Protein 9L6Z (pdb70)

Sequence (238 aa):
SYVRFEVPEDMQNEALSLLEKVRRESGKVKKGTNSTTLAVSRGLAKLVYIAEDVDPPEIIVAHLPLLLCEEKNVPYIYVKSKNDLGRAVGRRVYPGASAAIINEGEELRKELGSSLVEKIKKGLQKSYVRFEVPEDMQNEALSSLLEEKVRESGKVKKGTNSSTTLAVSRGLAKLVYIAEDVDPPEIVAHLPLLCEEKNVPYIYVKSKNDLGRAVGRVYPGASAAIINEGELRRKKELGSLVEEKIKGLQK

Organism: Archaeoglobus fulgidus (strain ATCC 49558 / DSM 4304 / JCM 9628 / NBRC 100126 / VC-16) (NCBI:txid224325)

Solvent-accessible surface area: 11965 Å² total; per-residue (Å²): 111,17,87,86,123,133,5,61,115,119,20,11,81,64,0,20,50,4,0,74,106,0,82,140,54,26,105,16,62,94,22,20,94,38,0,7,51,4,0,14,126,50,99,8,83,0,0,0,0,2,51,62,16,122,30,83,52,46,6,48,7,0,9,42,1,0,100,58,72,138,11,17,4,0,20,0,139,26,52,93,70,0,1,185,3,4,43,100,129,159,60,2,20,2,0,0,0,25,70,17,17,142,24,161,164,68,10,40,47,0,24,118,103,0,83,61,56,52,188,155,12,66,130,15,131,1,56,105,100,7,4,73,75,0,19,56,15,0,56,112,0,93,132,32,5,133,25,94,108,22,15,87,38,0,1,36,6,0,16,134,52,94,9,80,0,0,0,0,0,53,58,6,117,44,59,52,54,0,26,12,0,0,49,2,0,77,53,72,135,12,40,12,0,0,0,98,29,48,87,52,0,0,148,0,7,49,81,136,156,57,3,27,2,0,0,0,33,73,25,29,144,17,152,148,90,5,28,71,3,30,110,101,4,163,66,34,163,124

Secondary structure (DSSP, 8-state):
---GGG--HHHHHHHHHHHHHHHHHSEEE-SHHHHHHHHHTT--SEEEEETT-SSGGGGTHHHHHHHHHT--EEEES-HHHHHHHHT-SS--SEEEEEE-TT-HHHHHHHHHHHHTT--/----SPPPHHHHHHHHHHHHHHHHHSEEEESHHHHHHHHHTT--SEEEEETT-SSGGGGTHHHHHHHHTT--EEEES-HHHHHHHTT-SS--SEEEEEE-TT-HHHHHHHHHHHHHS--

Nearest PDB structures (foldseek):
  5g4v-assembly1_C  TM=9.913E-01  e=1.538E-20  Archaeoglobus fulgidus
  2fc3-assembly1_A  TM=9.704E-01  e=5.658E-16  Aeropyrum pernix
  7ozq-assembly3_C  TM=9.527E-01  e=5.658E-16  Pyrococcus furiosus DSM 3638
  2czw-assembly1_A  TM=9.712E-01  e=3.026E-15  Pyrococcus horikoshii
  4v9f-assembly1_F  TM=9.731E-01  e=5.070E-15  Haloarcula marismortui ATCC 43049

InterPro domains:
  IPR004037 Large ribosomal subunit protein eL8-like, conserved site [PS01082] (66-83)
  IPR004038 Ribosomal protein eL8/eL30/eS12/Gadd45 [PF01248] (16-104)
  IPR018492 Ribosomal protein eL8/Nhp2 family [PR00881] (28-42)
  IPR018492 Ribosomal protein eL8/Nhp2 family [PR00881] (47-60)
  IPR018492 Ribosomal protein eL8/Nhp2 family [PR00881] (63-73)
  IPR018492 Ribosomal protein eL8/Nhp2 family [PR00881] (73-87)
  IPR022481 Large ribosomal subunit protein eL8, archaea [MF_00326] (1-118)
  IPR022481 Large ribosomal subunit protein eL8, archaea [TIGR03677] (2-118)
  IPR029064 Ribosomal protein eL30-like superfamily [G3DSA:3.30.1330.30] (1-119)
  IPR029064 Ribosomal protein eL30-like superfamily [SSF55315] (1-116)
  IPR050257 Large ribosomal subunit protein eL8/uL1-like [PTHR23105] (7-108)

B-factor: mean 16.13, std 7.88, range [4.87, 46.86]

Radius of gyration: 19.65 Å; Cα contacts (8 Å, |Δi|>4): 455; chains: 2; bounding box: 32×54×47 Å

Foldseek 3Di:
DQPQVPDDQVLLVLVLQLLLVQLVFFDKFFAQVVLVVCLVVVQFQEKEFEPPDVVPVSNPCPVVSCVVSVHHYHYHHFQVSSCVSNVHPDGGGMMGTRTSGPVCVSSVVSSVVSCVSDD/DLDDADDPQVLLVLVLQLLLVQQVQADKFF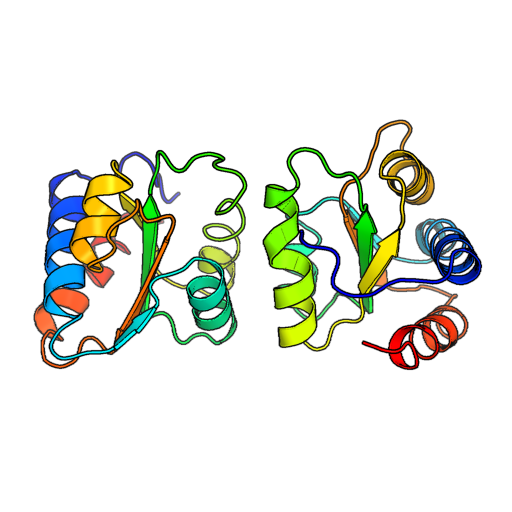ALVRLLVCLVVVQFQEKEFEPDDVPPVSCSCPVVSCVVSVHHYDYHHFQCSNQVSNPHNDGTGMMGTRTSGPCVVVSVVSSVVSVPGDD

Structure (mmCIF, N/CA/C/O backbone):
data_9L6Z
#
_entry.id   9L6Z
#
_cell.length_a   33.800
_cell.length_b   54.270
_cell.length_c   54.866
_cell.angle_alpha   90.00
_cell.angle_beta   93.97
_cell.angle_gamma   90.00
#
_symmetry.space_group_name_H-M   'P 1 21 1'
#
loop_
_entity.id
_entity.type
_entity.pdbx_description
1 polymer 'Large ribosomal subunit protein eL8'
2 non-polymer 'SODIUM ION'
3 water water
#
loop_
_atom_site.group_PDB
_atom_site.id
_atom_site.type_symbol
_atom_site.label_atom_id
_atom_site.label_alt_id
_atom_site.label_comp_id
_atom_site.label_asym_id
_atom_site.label_entity_id
_atom_site.label_seq_id
_atom_site.pdbx_PDB_ins_code
_atom_site.Cartn_x
_atom_site.Cartn_y
_atom_site.Cartn_z
_atom_site.occupancy
_atom_site.B_iso_or_equiv
_atom_site.auth_seq_id
_atom_site.auth_comp_id
_atom_site.auth_asym_id
_atom_site.auth_atom_id
_atom_site.pdbx_PDB_model_num
ATOM 1 N N . SER A 1 1 ? -10.016 -20.860 19.571 1.00 28.79 1 SER A N 1
ATOM 2 C CA . SER A 1 1 ? -10.707 -19.857 18.760 1.00 25.92 1 SER A CA 1
ATOM 3 C C . SER A 1 1 ? -10.083 -18.466 18.950 1.00 15.23 1 SER A C 1
ATOM 4 O O . SER A 1 1 ? -9.634 -17.853 17.987 1.00 20.27 1 SER A O 1
ATOM 7 N N . TYR A 1 2 ? -10.068 -17.976 20.189 1.00 11.43 2 TYR A N 1
ATOM 8 C CA . TYR A 1 2 ? -9.367 -16.736 20.526 1.00 12.61 2 TYR A CA 1
ATOM 9 C C . TYR A 1 2 ? -7.885 -17.066 20.657 1.00 12.68 2 TYR A C 1
ATOM 10 O O . TYR A 1 2 ? -7.475 -17.737 21.610 1.00 12.72 2 TYR A O 1
ATOM 19 N N . VAL A 1 3 ? -7.083 -16.618 19.696 1.00 9.35 3 VAL A N 1
ATOM 20 C CA . VAL A 1 3 ? -5.640 -16.901 19.707 1.00 9.90 3 VAL A CA 1
ATOM 21 C C . VAL A 1 3 ? -5.011 -15.790 20.533 1.00 8.98 3 VAL A C 1
ATOM 22 O O . VAL A 1 3 ? -4.448 -14.817 20.025 1.00 8.69 3 VAL A O 1
ATOM 26 N N . ARG A 1 4 ? -5.083 -15.959 21.847 1.00 8.00 4 ARG A N 1
ATOM 27 C CA . ARG A 1 4 ? -4.885 -14.842 22.759 1.00 15.26 4 ARG A CA 1
ATOM 28 C C . ARG A 1 4 ? -3.468 -14.292 22.727 1.00 10.51 4 ARG A C 1
ATOM 29 O O . ARG A 1 4 ? -3.266 -13.135 23.103 1.00 11.01 4 ARG A O 1
ATOM 37 N N . PHE A 1 5 ? -2.476 -15.082 22.310 1.00 8.92 5 PHE A N 1
ATOM 38 C CA . PHE A 1 5 ? -1.101 -14.591 22.322 1.00 9.32 5 PHE A CA 1
ATOM 39 C C . PHE A 1 5 ? -0.694 -13.995 20.989 1.00 10.05 5 PHE A C 1
ATOM 40 O O . PHE A 1 5 ? 0.488 -13.711 20.785 1.00 15.77 5 PHE A O 1
ATOM 48 N N . GLU A 1 6 ? -1.645 -13.817 20.075 1.00 9.28 6 GLU A N 1
ATOM 49 C CA . GLU A 1 6 ? -1.379 -13.192 18.790 1.00 9.77 6 GLU A CA 1
ATOM 50 C C . GLU A 1 6 ? -2.217 -11.934 18.606 1.00 11.11 6 GLU A C 1
ATOM 51 O O . GLU A 1 6 ? -2.421 -11.492 17.475 1.00 11.75 6 GLU A O 1
ATOM 57 N N . VAL A 1 7 ? -2.730 -11.371 19.693 1.00 9.21 7 VAL A N 1
ATOM 58 C CA . VAL A 1 7 ? -3.491 -10.121 19.551 1.00 8.26 7 VAL A CA 1
ATOM 59 C C . VAL A 1 7 ? -2.597 -9.063 18.923 1.00 8.65 7 VAL A C 1
ATOM 60 O O . VAL A 1 7 ? -1.416 -8.940 19.312 1.00 8.85 7 VAL A O 1
ATOM 64 N N . PRO A 1 8 ? -3.075 -8.296 17.944 1.00 8.86 8 PRO A N 1
ATOM 65 C CA . PRO A 1 8 ? -2.210 -7.296 17.307 1.00 9.31 8 PRO A CA 1
ATOM 66 C C . PRO A 1 8 ? -1.644 -6.304 18.319 1.00 8.99 8 PRO A C 1
ATOM 67 O O . PRO A 1 8 ? -2.320 -5.894 19.263 1.00 8.39 8 PRO A O 1
ATOM 71 N N . GLU A 1 9 ? -0.389 -5.912 18.094 1.00 9.70 9 GLU A N 1
ATOM 72 C CA . GLU A 1 9 ? 0.281 -4.974 18.986 1.00 9.46 9 GLU A CA 1
ATOM 73 C C . GLU A 1 9 ? -0.510 -3.670 19.104 1.00 9.11 9 GLU A C 1
ATOM 74 O O . GLU A 1 9 ? -0.696 -3.135 20.206 1.00 8.73 9 GLU A O 1
ATOM 80 N N . ASP A 1 10 ? -0.984 -3.136 17.971 1.00 10.86 10 ASP A N 1
ATOM 81 C CA . ASP A 1 10 ? -1.728 -1.879 18.015 1.00 9.11 10 ASP A CA 1
ATOM 82 C C . ASP A 1 10 ? -2.963 -1.995 18.907 1.00 8.60 10 ASP A C 1
ATOM 83 O O . ASP A 1 10 ? -3.355 -1.021 19.567 1.00 8.21 10 ASP A O 1
ATOM 88 N N . MET A 1 11 ? -3.599 -3.169 18.929 1.00 8.17 11 MET A N 1
ATOM 89 C CA . MET A 1 11 ? -4.747 -3.378 19.813 1.00 7.63 11 MET A CA 1
ATOM 90 C C . MET A 1 11 ? -4.327 -3.401 21.277 1.00 8.34 11 MET A C 1
ATOM 91 O O . MET A 1 11 ? -4.993 -2.811 22.139 1.00 8.36 11 MET A O 1
ATOM 96 N N . GLN A 1 12 ? -3.259 -4.144 21.586 1.00 7.44 12 GLN A N 1
ATOM 97 C CA . GLN A 1 12 ? -2.672 -4.106 22.924 1.00 8.43 12 GLN A CA 1
ATOM 98 C C . GLN A 1 12 ? -2.355 -2.682 23.356 1.00 7.47 12 GLN A C 1
ATOM 99 O O . GLN A 1 12 ? -2.594 -2.299 24.505 1.00 7.29 12 GLN A O 1
ATOM 105 N N . ASN A 1 13 ? -1.786 -1.891 22.455 1.00 7.92 13 ASN A N 1
ATOM 106 C CA . ASN A 1 13 ? -1.338 -0.571 22.874 1.00 8.22 13 ASN A CA 1
ATOM 107 C C . ASN A 1 13 ? -2.506 0.404 22.978 1.00 8.71 13 ASN A C 1
ATOM 108 O O . ASN A 1 13 ? -2.517 1.267 23.866 1.00 8.10 13 ASN A O 1
ATOM 113 N N . GLU A 1 14 ? -3.498 0.272 22.091 1.00 7.82 14 GLU A N 1
ATOM 114 C CA . GLU A 1 14 ? -4.766 0.980 22.270 1.00 7.64 14 GLU A CA 1
ATOM 115 C C . GLU A 1 14 ? -5.374 0.646 23.630 1.00 7.34 14 GLU A C 1
ATOM 116 O O . GLU A 1 14 ? -5.839 1.539 24.356 1.00 7.38 14 GLU A O 1
ATOM 122 N N . ALA A 1 15 ? -5.333 -0.631 24.010 1.00 7.00 15 ALA A N 1
ATOM 123 C CA . ALA A 1 15 ? -5.880 -1.056 25.302 1.00 6.72 15 ALA A CA 1
ATOM 124 C C . ALA A 1 15 ? -5.119 -0.433 26.472 1.00 6.93 15 ALA A C 1
ATOM 125 O O . ALA A 1 15 ? -5.731 0.018 27.451 1.00 6.95 15 ALA A O 1
ATOM 127 N N . LEU A 1 16 ? -3.784 -0.420 26.405 1.00 7.21 16 LEU A N 1
ATOM 128 C CA . LEU A 1 16 ? -2.993 0.189 27.476 1.00 7.58 16 LEU A CA 1
ATOM 129 C C . LEU A 1 16 ? -3.229 1.693 27.561 1.00 7.96 16 LEU A C 1
ATOM 130 O O . LEU A 1 16 ? -3.282 2.254 28.659 1.00 8.22 16 LEU A O 1
ATOM 135 N N . SER A 1 17 ? -3.355 2.361 26.414 1.00 8.10 17 SER A N 1
ATOM 136 C CA . SER A 1 17 ? -3.687 3.784 26.430 1.00 8.49 17 SER A CA 1
ATOM 137 C C . SER A 1 17 ? -5.035 4.023 27.104 1.00 8.32 17 SER A C 1
ATOM 138 O O . SER A 1 17 ? -5.174 4.911 27.955 1.00 9.36 17 SER A O 1
ATOM 141 N N . LEU A 1 18 ? -6.043 3.227 26.748 1.00 7.85 18 LEU A N 1
ATOM 142 C CA . LEU A 1 18 ? -7.352 3.382 27.371 1.00 8.66 18 LEU A CA 1
ATOM 143 C C . LEU A 1 18 ? -7.267 3.189 28.882 1.00 7.91 18 LEU A C 1
ATOM 144 O O . LEU A 1 18 ? -7.822 3.979 29.649 1.00 8.29 18 LEU A O 1
ATOM 149 N N . LEU A 1 19 ? -6.579 2.133 29.326 1.00 7.64 19 LEU A N 1
ATOM 150 C CA . LEU A 1 19 ? -6.499 1.852 30.756 1.00 7.76 19 LEU A CA 1
ATOM 151 C C . LEU A 1 19 ? -5.877 3.020 31.516 1.00 8.44 19 LEU A C 1
ATOM 152 O O . LEU A 1 19 ? -6.357 3.398 32.599 1.00 8.80 19 LEU A O 1
ATOM 157 N N . GLU A 1 20 ? -4.821 3.621 30.957 1.00 8.75 20 GLU A N 1
ATOM 158 C CA . GLU A 1 20 ? -4.173 4.739 31.640 1.0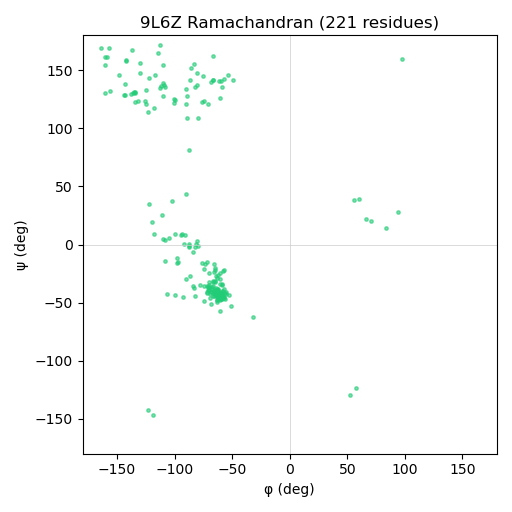0 9.54 20 GLU A CA 1
ATOM 159 C C . GLU A 1 20 ? -5.097 5.948 31.707 1.00 9.95 20 GLU A C 1
ATOM 160 O O . GLU A 1 20 ? -5.107 6.671 32.706 1.00 10.62 20 GLU A O 1
ATOM 166 N N . LYS A 1 21 ? -5.896 6.169 30.664 1.00 9.66 21 LYS A N 1
ATOM 167 C CA . LYS A 1 21 ? -6.803 7.313 30.662 1.00 10.12 21 LYS A CA 1
ATOM 168 C C . LYS A 1 21 ? -8.004 7.086 31.577 1.00 12.45 21 LYS A C 1
ATOM 169 O O . LYS A 1 21 ? -8.500 8.030 32.210 1.00 10.86 21 LYS A O 1
ATOM 175 N N . VAL A 1 22 ? -8.482 5.844 31.649 1.00 9.55 22 VAL A N 1
ATOM 176 C CA . VAL A 1 22 ? -9.667 5.516 32.436 1.00 11.46 22 VAL A CA 1
ATOM 177 C C . VAL A 1 22 ? -9.414 5.698 33.921 1.00 15.14 22 VAL A C 1
ATOM 178 O O . VAL A 1 22 ? -10.341 6.035 34.671 1.00 16.00 22 VAL A O 1
ATOM 182 N N . ARG A 1 23 ? -8.173 5.479 34.375 1.00 14.58 23 ARG A N 1
ATOM 183 C CA A ARG A 1 23 ? -7.821 5.753 35.768 0.49 18.70 23 ARG A CA 1
ATOM 184 C CA B ARG A 1 23 ? -7.850 5.727 35.776 0.51 18.92 23 ARG A CA 1
ATOM 185 C C . ARG A 1 23 ? -8.358 7.089 36.242 1.00 17.62 23 ARG A C 1
ATOM 186 O O . ARG A 1 23 ? -8.709 7.246 37.417 1.00 13.69 23 ARG A O 1
ATOM 201 N N . GLU A 1 24 ? -8.424 8.067 35.337 1.00 18.38 24 GLU A N 1
ATOM 202 C CA . GLU A 1 24 ? -8.751 9.435 35.702 1.00 16.69 24 GLU A CA 1
ATOM 203 C C . GLU A 1 24 ? -10.254 9.660 35.834 1.00 21.24 24 GLU A C 1
ATOM 204 O O . GLU A 1 24 ? -10.699 10.288 36.798 1.00 29.19 24 GLU A O 1
ATOM 210 N N . SER A 1 25 ? -11.058 9.147 34.900 1.00 20.63 25 SER A N 1
ATOM 211 C CA . SER A 1 25 ? -12.490 9.411 34.930 1.00 24.89 25 SER A CA 1
ATOM 212 C C . SER A 1 25 ? -13.328 8.204 35.326 1.00 17.90 25 SER A C 1
ATOM 213 O O . SER A 1 25 ? -14.503 8.375 35.675 1.00 20.89 25 SER A O 1
ATOM 216 N N . GLY A 1 26 ? -12.759 7.008 35.321 1.00 14.26 26 GLY A N 1
ATOM 217 C CA . GLY A 1 26 ? -13.547 5.830 35.617 1.00 12.53 26 GLY A CA 1
ATOM 218 C C . GLY A 1 26 ? -13.080 5.076 36.845 1.00 12.66 26 GLY A C 1
ATOM 219 O O . GLY A 1 26 ? -12.585 5.676 37.803 1.00 12.15 26 GLY A O 1
ATOM 220 N N . LYS A 1 27 ? -13.235 3.754 36.819 1.00 10.78 27 LYS A N 1
ATOM 221 C CA . LYS A 1 27 ? -12.863 2.883 37.927 1.00 13.27 27 LYS A CA 1
ATOM 222 C C . LYS A 1 27 ? -12.105 1.678 37.397 1.00 12.84 27 LYS A C 1
ATOM 223 O O . LYS A 1 27 ? -12.566 1.017 36.458 1.00 12.02 27 LYS A O 1
ATOM 229 N N . VAL A 1 28 ? -10.953 1.385 38.008 1.00 9.81 28 VAL A N 1
ATOM 230 C CA . VAL A 1 28 ? -10.138 0.240 37.620 1.00 8.93 28 VAL A CA 1
ATOM 231 C C . VAL A 1 28 ? -9.778 -0.581 38.857 1.00 9.03 28 VAL A C 1
ATOM 232 O O . VAL A 1 28 ? -9.756 -0.089 39.989 1.00 10.44 28 VAL A O 1
ATOM 236 N N . LYS A 1 29 ? -9.487 -1.851 38.624 1.00 8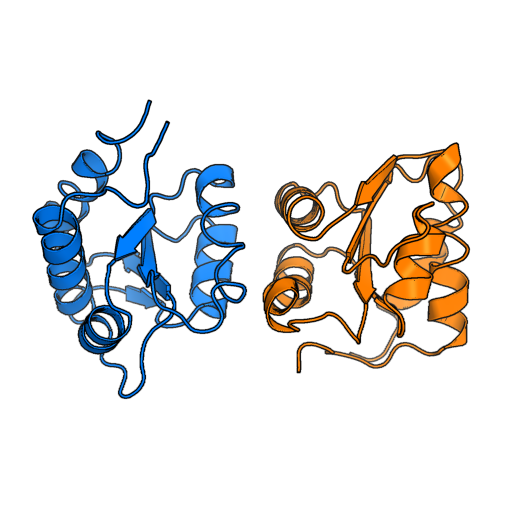.37 29 LYS A N 1
ATOM 237 C CA . LYS A 1 29 ? -8.920 -2.730 39.638 1.00 9.40 29 LYS A CA 1
ATOM 238 C C . LYS A 1 29 ? -7.485 -3.027 39.234 1.00 11.92 29 LYS A C 1
ATOM 239 O O . LYS A 1 29 ? -7.237 -3.418 38.087 1.00 9.92 29 LYS A O 1
ATOM 245 N N . LYS A 1 30 ? -6.540 -2.806 40.152 1.00 12.44 30 LYS A N 1
ATOM 246 C CA . LYS A 1 30 ? -5.123 -2.786 39.799 1.00 14.78 30 LYS A CA 1
ATOM 247 C C . LYS A 1 30 ? -4.348 -4.031 40.227 1.00 10.82 30 LYS A C 1
ATOM 248 O O . LYS A 1 30 ? -3.125 -4.061 40.067 1.00 11.55 30 LYS A O 1
ATOM 254 N N . GLY A 1 31 ? -5.009 -5.051 40.768 1.00 12.51 31 GLY A N 1
ATOM 255 C CA . GLY A 1 31 ? -4.310 -6.232 41.227 1.00 11.01 31 GLY A CA 1
ATOM 256 C C . GLY A 1 31 ? -5.049 -7.489 40.816 1.00 10.12 31 GLY A C 1
ATOM 257 O O . GLY A 1 31 ? -6.201 -7.436 40.407 1.00 9.11 31 GLY A O 1
ATOM 258 N N . THR A 1 32 ? -4.364 -8.629 40.951 1.00 10.45 32 THR A N 1
ATOM 259 C CA . THR A 1 32 ? -4.939 -9.890 40.498 1.00 10.89 32 THR A CA 1
ATOM 260 C C . THR A 1 32 ? -6.117 -10.314 41.370 1.00 7.25 32 THR A C 1
ATOM 261 O O . THR A 1 32 ? -7.139 -10.781 40.851 1.00 8.52 32 THR A O 1
ATOM 265 N N . ASN A 1 33 ? -5.997 -10.179 42.697 1.00 7.12 33 ASN A N 1
ATOM 266 C CA . ASN A 1 33 ? -7.111 -10.580 43.560 1.00 10.86 33 ASN A CA 1
ATOM 267 C C . ASN A 1 33 ? -8.351 -9.733 43.301 1.00 7.84 33 ASN A C 1
ATOM 268 O O . ASN A 1 33 ? -9.470 -10.263 43.216 1.00 7.24 33 ASN A O 1
ATOM 273 N N . SER A 1 34 ? -8.180 -8.411 43.162 1.00 7.73 34 SER A N 1
ATOM 274 C CA . SER A 1 34 ? -9.339 -7.552 42.951 1.00 7.96 34 SER A CA 1
ATOM 275 C C . SER A 1 34 ? -9.907 -7.736 41.546 1.00 7.38 34 SER A C 1
ATOM 276 O O . SER A 1 34 ? -11.132 -7.696 41.354 1.00 7.46 34 SER A O 1
ATOM 279 N N . THR A 1 35 ? -9.035 -7.951 40.560 1.00 7.05 35 THR A N 1
ATOM 280 C CA . THR A 1 35 ? -9.496 -8.285 39.216 1.00 6.42 35 THR A CA 1
ATOM 281 C C . THR A 1 35 ? -10.314 -9.575 39.233 1.00 6.19 35 THR A C 1
ATOM 282 O O . THR A 1 35 ? -11.364 -9.662 38.590 1.00 6.64 35 THR A O 1
ATOM 286 N N . THR A 1 36 ? -9.829 -10.593 39.950 1.00 6.12 36 THR A N 1
ATOM 287 C CA . THR A 1 36 ? -10.535 -11.872 40.018 1.00 5.96 36 THR A CA 1
ATOM 288 C C . THR A 1 36 ? -11.932 -11.703 40.614 1.00 6.37 36 THR A C 1
ATOM 289 O O . THR A 1 36 ? -12.908 -12.264 40.105 1.00 7.82 36 THR A O 1
ATOM 293 N N . LEU A 1 37 ? -12.048 -10.953 41.714 1.00 6.88 37 LEU A N 1
ATOM 294 C CA . LEU A 1 37 ? -13.371 -10.717 42.289 1.00 7.43 37 LEU A CA 1
ATOM 295 C C . LEU A 1 37 ? -14.284 -10.007 41.299 1.00 11.30 37 LEU A C 1
ATOM 296 O O . LEU A 1 37 ? -15.463 -10.364 41.153 1.00 7.79 37 LEU A O 1
ATOM 301 N N . ALA A 1 38 ? -13.752 -8.996 40.609 1.00 7.40 38 ALA A N 1
ATOM 302 C CA . ALA A 1 38 ? -14.549 -8.261 39.628 1.00 8.66 38 ALA A CA 1
ATOM 303 C C . ALA A 1 38 ? -15.075 -9.184 38.533 1.00 7.17 38 ALA A C 1
ATOM 304 O O . ALA A 1 38 ? -16.226 -9.047 38.093 1.00 9.59 38 ALA A O 1
ATOM 306 N N . VAL A 1 39 ? -14.231 -10.101 38.047 1.00 8.11 39 VAL A N 1
ATOM 307 C CA . VAL A 1 39 ? -14.662 -11.071 37.037 1.00 7.64 39 VAL A CA 1
ATOM 308 C C . VAL A 1 39 ? -15.754 -11.960 37.610 1.00 6.75 39 VAL A C 1
ATOM 309 O O . VAL A 1 39 ? -16.798 -12.183 36.982 1.00 11.32 39 VAL A O 1
ATOM 313 N N . SER A 1 40 ? -15.524 -12.487 38.814 1.00 7.22 40 SER A N 1
ATOM 314 C CA . SER A 1 40 ? -16.503 -13.371 39.436 1.00 9.76 40 SER A CA 1
ATOM 315 C C . SER A 1 40 ? -17.846 -12.683 39.605 1.00 12.63 40 SER A C 1
ATOM 316 O O . SER A 1 40 ? -18.897 -13.329 39.497 1.00 12.60 40 SER A O 1
ATOM 319 N N . ARG A 1 41 ? -17.835 -11.376 39.858 1.00 9.97 41 ARG A N 1
ATOM 320 C CA . ARG A 1 41 ? -19.051 -10.617 40.098 1.00 10.79 41 ARG A CA 1
ATOM 321 C C . ARG A 1 41 ? -19.674 -10.104 38.813 1.00 11.99 41 ARG A C 1
ATOM 322 O O . ARG A 1 41 ? -20.746 -9.488 38.865 1.00 19.16 41 ARG A O 1
ATOM 330 N N . GLY A 1 42 ? -19.054 -10.376 37.664 1.00 13.90 42 GLY A N 1
ATOM 331 C CA . GLY A 1 42 ? -19.574 -9.873 36.405 1.00 13.94 42 GLY A CA 1
ATOM 332 C C . GLY A 1 42 ? -19.425 -8.377 36.238 1.00 12.59 42 GLY A C 1
ATOM 333 O O . GLY A 1 42 ? -20.134 -7.776 35.421 1.00 14.11 42 GLY A O 1
ATOM 334 N N . LEU A 1 43 ? -18.518 -7.758 36.992 1.00 9.01 43 LEU A N 1
ATOM 335 C CA . LEU A 1 43 ? -18.332 -6.314 36.961 1.00 15.34 43 LEU A CA 1
ATOM 336 C C . LEU A 1 43 ? -17.180 -5.865 36.075 1.00 11.56 43 LEU A C 1
ATOM 337 O O . LEU A 1 43 ? -17.106 -4.677 35.741 1.00 8.41 43 LEU A O 1
ATOM 342 N N . ALA A 1 44 ? -16.284 -6.771 35.696 1.00 10.13 44 ALA A N 1
ATOM 343 C CA . ALA A 1 44 ? -15.169 -6.420 34.828 1.00 10.84 44 ALA A CA 1
ATOM 344 C C . ALA A 1 44 ? -15.677 -6.235 33.401 1.00 10.50 44 ALA A C 1
ATOM 345 O O . ALA A 1 44 ? -16.303 -7.138 32.835 1.00 12.69 44 ALA A O 1
ATOM 347 N N . LYS A 1 45 ? -15.431 -5.062 32.833 1.00 7.09 45 LYS A N 1
ATOM 348 C CA . LYS A 1 45 ? -15.759 -4.809 31.438 1.00 7.12 45 LYS A CA 1
ATOM 349 C C . LYS A 1 45 ? -14.642 -5.241 30.504 1.00 6.95 45 LYS A C 1
ATOM 350 O O . LYS A 1 45 ? -14.906 -5.608 29.349 1.00 7.09 45 LYS A O 1
ATOM 356 N N . LEU A 1 46 ? -13.403 -5.238 30.996 1.00 6.78 46 LEU A N 1
ATOM 357 C CA . LEU A 1 46 ? -12.237 -5.630 30.221 1.00 5.93 46 LEU A CA 1
ATOM 358 C C . LEU A 1 46 ? -11.130 -5.973 31.203 1.00 6.05 46 LEU A C 1
ATOM 359 O O . LEU A 1 46 ? -10.849 -5.192 32.120 1.00 7.87 46 LEU A O 1
ATOM 364 N N . VAL A 1 47 ? -10.508 -7.130 31.008 1.00 5.47 47 VAL A N 1
ATOM 365 C CA . VAL A 1 47 ? -9.436 -7.624 31.864 1.00 5.36 47 VAL A CA 1
ATOM 366 C C . VAL A 1 47 ? -8.125 -7.616 31.091 1.00 6.64 47 VAL A C 1
ATOM 367 O O . VAL A 1 47 ? -8.072 -8.026 29.922 1.00 5.77 47 VAL A O 1
ATOM 371 N N . TYR A 1 48 ? -7.068 -7.163 31.753 1.00 5.42 48 TYR A N 1
ATOM 372 C CA . TYR A 1 48 ? -5.726 -7.112 31.200 1.00 5.54 48 TYR A CA 1
ATOM 373 C C . TYR A 1 48 ? -4.888 -8.154 31.914 1.00 5.53 48 TYR A C 1
ATOM 374 O O . TYR A 1 48 ? -4.996 -8.303 33.135 1.00 8.61 48 TYR A O 1
ATOM 383 N N . ILE A 1 49 ? -4.042 -8.859 31.165 1.00 5.60 49 ILE A N 1
ATOM 384 C CA . ILE A 1 49 ? -3.090 -9.812 31.740 1.00 6.64 49 ILE A CA 1
ATOM 385 C C . ILE A 1 49 ? -1.740 -9.611 31.067 1.00 6.14 49 ILE A C 1
ATOM 386 O O . ILE A 1 49 ? -1.666 -9.576 29.837 1.00 6.92 49 ILE A O 1
ATOM 391 N N . ALA A 1 50 ? -0.673 -9.509 31.857 1.00 6.95 50 ALA A N 1
ATOM 392 C CA . ALA A 1 50 ? 0.662 -9.368 31.285 1.00 7.44 50 ALA A CA 1
ATOM 393 C C . ALA A 1 50 ? 1.215 -10.735 30.892 1.00 8.73 50 ALA A C 1
ATOM 394 O O . ALA A 1 50 ? 1.111 -11.703 31.647 1.00 12.24 50 ALA A O 1
ATOM 396 N N . GLU A 1 51 ? 1.820 -10.814 29.704 1.00 10.17 51 GLU A N 1
ATOM 397 C CA . GLU A 1 51 ? 2.329 -12.113 29.258 1.00 12.66 51 GLU A CA 1
ATOM 398 C C . GLU A 1 51 ? 3.597 -12.535 29.987 1.00 11.46 51 GLU A C 1
ATOM 399 O O . GLU A 1 51 ? 3.907 -13.729 30.017 1.00 14.39 51 GLU A O 1
ATOM 405 N N . ASP A 1 52 ? 4.341 -11.610 30.581 1.00 13.62 52 ASP A N 1
ATOM 406 C CA . ASP A 1 52 ? 5.630 -11.957 31.165 1.00 11.83 52 ASP A CA 1
ATOM 407 C C . ASP A 1 52 ? 5.614 -11.886 32.691 1.00 13.86 52 ASP A C 1
ATOM 408 O O . ASP A 1 52 ? 6.656 -11.692 33.315 1.00 16.64 52 ASP A O 1
ATOM 413 N N . VAL A 1 53 ? 4.438 -12.057 33.308 1.00 15.12 53 VAL A N 1
ATOM 414 C CA . VAL A 1 53 ? 4.381 -12.136 34.765 1.00 13.52 53 VAL A CA 1
ATOM 415 C C . VAL A 1 53 ? 5.217 -13.313 35.249 1.00 18.46 53 VAL A C 1
ATOM 416 O O . VAL A 1 53 ? 5.219 -14.387 34.636 1.00 18.07 53 VAL A O 1
ATOM 420 N N . ASP A 1 54 ? 5.923 -13.129 36.362 1.00 18.67 54 ASP A N 1
ATOM 421 C CA . ASP A 1 54 ? 6.648 -14.235 36.980 1.00 20.94 54 ASP A CA 1
ATOM 422 C C . ASP A 1 54 ? 6.107 -14.491 38.382 1.00 17.81 54 ASP A C 1
ATOM 423 O O . ASP A 1 54 ? 6.178 -13.598 39.243 1.00 24.81 54 ASP A O 1
ATOM 428 N N . PRO A 1 55 ? 5.547 -15.673 38.658 1.00 20.38 55 PRO A N 1
ATOM 429 C CA . PRO A 1 55 ? 5.327 -16.767 37.713 1.00 20.46 55 PRO A CA 1
ATOM 430 C C . PRO A 1 55 ? 4.016 -16.615 36.955 1.00 12.40 55 PRO A C 1
ATOM 431 O O . PRO A 1 55 ? 3.061 -16.035 37.458 1.00 17.98 55 PRO A O 1
ATOM 435 N N . PRO A 1 56 ? 3.949 -17.154 35.736 1.00 16.05 56 PRO A N 1
ATOM 436 C CA . PRO A 1 56 ? 2.684 -17.128 34.988 1.00 13.19 56 PRO A CA 1
ATOM 437 C C . PRO A 1 56 ? 1.534 -17.794 35.727 1.00 16.58 56 PRO A C 1
ATOM 438 O O . PRO A 1 56 ? 0.367 -17.503 35.433 1.00 16.26 56 PRO A O 1
ATOM 442 N N . GLU A 1 57 ? 1.823 -18.680 36.683 1.00 15.21 57 GLU A N 1
ATOM 443 C CA . GLU A 1 57 ? 0.756 -19.376 37.388 1.00 13.19 57 GLU A CA 1
ATOM 444 C C . GLU A 1 57 ? -0.117 -18.441 38.218 1.00 11.57 57 GLU A C 1
ATOM 445 O O . GLU A 1 57 ? -1.241 -18.816 38.560 1.00 10.59 57 GLU A O 1
ATOM 451 N N . ILE A 1 58 ? 0.362 -17.241 38.561 1.00 11.95 58 ILE A N 1
ATOM 452 C CA A ILE A 1 58 ? -0.437 -16.377 39.425 0.60 21.01 58 ILE A CA 1
ATOM 453 C CA B ILE A 1 58 ? -0.419 -16.353 39.415 0.40 26.06 58 ILE A CA 1
ATOM 454 C C . ILE A 1 58 ? -1.649 -15.812 38.691 1.00 10.46 58 ILE A C 1
ATOM 455 O O . ILE A 1 58 ? -2.622 -15.410 39.342 1.00 11.16 58 ILE A O 1
ATOM 464 N N . VAL A 1 59 ? -1.643 -15.800 37.353 1.00 7.99 59 VAL A N 1
ATOM 465 C CA . VAL A 1 59 ? -2.775 -15.299 36.583 1.00 10.11 59 VAL A CA 1
ATOM 466 C C . VAL A 1 59 ? -3.401 -16.367 35.695 1.00 11.21 59 VAL A C 1
ATOM 467 O O . VAL A 1 59 ? -4.286 -16.055 34.895 1.00 7.68 59 VAL A O 1
ATOM 471 N N . ALA A 1 60 ? -2.994 -17.634 35.855 1.00 8.69 60 ALA A N 1
ATOM 472 C CA . ALA A 1 60 ? -3.444 -18.702 34.964 1.00 12.32 60 ALA A CA 1
ATOM 473 C C . ALA A 1 60 ? -4.954 -18.925 35.036 1.00 6.96 60 ALA A C 1
ATOM 474 O O . ALA A 1 60 ? -5.568 -19.338 34.047 1.00 10.77 60 ALA A O 1
ATOM 476 N N . HIS A 1 61 ? -5.569 -18.638 36.184 1.00 6.87 61 HIS A N 1
ATOM 477 C CA . HIS A 1 61 ? -7.012 -18.778 36.348 1.00 4.96 61 HIS A CA 1
ATOM 478 C C . HIS A 1 61 ? -7.805 -17.691 35.626 1.00 7.82 61 HIS A C 1
ATOM 479 O O . HIS A 1 61 ? -9.008 -17.866 35.421 1.00 9.41 61 HIS A O 1
ATOM 486 N N . LEU A 1 62 ? -7.170 -16.575 35.241 1.00 6.85 62 LEU A N 1
ATOM 487 C CA . LEU A 1 62 ? -7.946 -15.464 34.689 1.00 7.46 62 LEU A CA 1
ATOM 488 C C . LEU A 1 62 ? -8.542 -15.783 33.327 1.00 8.31 62 LEU A C 1
ATOM 489 O O . LEU A 1 62 ? -9.749 -15.556 33.146 1.00 8.05 62 LEU A O 1
ATOM 494 N N . PRO A 1 63 ? -7.786 -16.270 32.332 1.00 6.91 63 PRO A N 1
ATOM 495 C CA . PRO A 1 63 ? -8.431 -16.618 31.054 1.00 9.39 63 PRO A CA 1
ATOM 496 C C . PRO A 1 63 ? -9.572 -17.593 31.246 1.00 9.43 63 PRO A C 1
ATOM 497 O O . PRO A 1 63 ? -10.630 -17.460 30.621 1.00 7.50 63 PRO A O 1
ATOM 501 N N . LEU A 1 64 ? -9.362 -18.572 32.131 1.00 10.67 64 LEU A N 1
ATOM 502 C CA A LEU A 1 64 ? -10.390 -19.554 32.460 0.37 22.02 64 LEU A CA 1
ATOM 503 C CA B LEU A 1 64 ? -10.392 -19.559 32.432 0.63 22.63 64 LEU A CA 1
ATOM 504 C C . LEU A 1 64 ? -11.679 -18.889 32.906 1.00 9.30 64 LEU A C 1
ATOM 505 O O . LEU A 1 64 ? -12.764 -19.169 32.379 1.00 10.24 64 LEU A O 1
ATOM 514 N N . LEU A 1 65 ? -11.578 -18.016 33.907 1.00 10.26 65 LEU A N 1
ATOM 515 C CA . LEU A 1 65 ? -12.757 -17.383 34.481 1.00 8.00 65 LEU A CA 1
ATOM 516 C C . LEU A 1 65 ? -13.375 -16.372 33.522 1.00 7.20 65 LEU A C 1
ATOM 517 O O . LEU A 1 65 ? -14.600 -16.225 33.467 1.00 9.15 65 LEU A O 1
ATOM 522 N N . CYS A 1 66 ? -12.547 -15.650 32.768 1.00 8.15 66 CYS A N 1
ATOM 523 C CA . CYS A 1 66 ? -13.099 -14.682 31.825 1.00 8.61 66 CYS A CA 1
ATOM 524 C C . CYS A 1 66 ? -13.945 -15.370 30.760 1.00 10.36 66 CYS A C 1
ATOM 525 O O . CYS A 1 66 ? -15.037 -14.897 30.422 1.00 10.63 66 CYS A O 1
ATOM 528 N N . GLU A 1 67 ? -13.455 -16.488 30.213 1.00 7.01 67 GLU A N 1
ATOM 529 C CA . GLU A 1 67 ? -14.225 -17.208 29.203 1.00 10.93 67 GLU A CA 1
ATOM 530 C C . GLU A 1 67 ? -15.473 -17.821 29.818 1.00 11.63 67 GLU A C 1
ATOM 531 O O . GLU A 1 67 ? -16.538 -17.844 29.195 1.00 14.06 67 GLU A O 1
ATOM 537 N N . GLU A 1 68 ? -15.356 -18.300 31.055 1.00 10.13 68 GLU A N 1
ATOM 538 C CA . GLU A 1 68 ? -16.510 -18.774 31.802 1.00 14.35 68 GLU A CA 1
ATOM 539 C C . GLU A 1 68 ? -17.559 -17.677 31.994 1.00 14.31 68 GLU A C 1
ATOM 540 O O . GLU A 1 68 ? -18.759 -17.934 31.847 1.00 18.85 68 GLU A O 1
ATOM 546 N N . LYS A 1 69 ? -17.142 -16.446 32.307 1.00 15.96 69 LYS A N 1
ATOM 547 C CA . LYS A 1 69 ? -18.100 -15.392 32.637 1.00 12.89 69 LYS A CA 1
ATOM 548 C C . LYS A 1 69 ? -18.382 -14.440 31.477 1.00 17.11 69 LYS A C 1
ATOM 549 O O . LYS A 1 69 ? -19.052 -13.424 31.683 1.00 14.96 69 LYS A O 1
ATOM 555 N N . ASN A 1 70 ? -17.899 -14.746 30.270 1.00 12.67 70 ASN A N 1
ATOM 556 C CA . ASN A 1 70 ? -18.097 -13.902 29.092 1.00 10.50 70 ASN A CA 1
ATOM 557 C C . ASN A 1 70 ? -17.499 -12.506 29.284 1.00 8.37 70 ASN A C 1
ATOM 558 O O . ASN A 1 70 ? -18.081 -11.504 28.864 1.00 13.23 70 ASN A O 1
ATOM 563 N N . VAL A 1 71 ? -16.335 -12.432 29.912 1.00 9.72 71 VAL A N 1
ATOM 564 C CA . VAL A 1 71 ? -15.642 -11.163 30.140 1.00 7.82 71 VAL A CA 1
ATOM 565 C C . VAL A 1 71 ? -14.547 -11.034 29.088 1.00 6.12 71 VAL A C 1
ATOM 566 O O . VAL A 1 71 ? -13.713 -11.941 28.971 1.00 6.71 71 VAL A O 1
ATOM 570 N N . PRO A 1 72 ? -14.513 -9.955 28.309 1.00 9.18 72 PRO A N 1
ATOM 571 C CA . PRO A 1 72 ? -13.390 -9.754 27.381 1.00 9.44 72 PRO A CA 1
ATOM 572 C C . PRO A 1 72 ? -12.073 -9.645 28.144 1.00 7.60 72 PRO A C 1
ATOM 573 O O . PRO A 1 72 ? -12.006 -9.048 29.217 1.00 9.44 72 PRO A O 1
ATOM 577 N N . TYR A 1 73 ? -11.013 -10.236 27.595 1.00 6.30 73 TYR A N 1
ATOM 578 C CA . TYR A 1 73 ? -9.698 -10.057 28.191 1.00 8.39 73 TYR A CA 1
ATOM 579 C C . TYR A 1 73 ? -8.654 -9.958 27.091 1.00 7.03 73 TYR A C 1
ATOM 580 O O . TYR A 1 73 ? -8.863 -10.420 25.961 1.00 5.91 73 TYR A O 1
ATOM 589 N N . ILE A 1 74 ? -7.519 -9.360 27.438 1.00 6.88 74 ILE A N 1
ATOM 590 C CA . ILE A 1 74 ? -6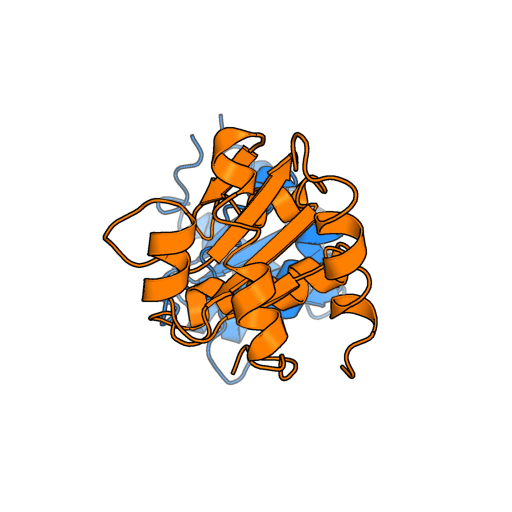.443 -9.138 26.472 1.00 7.03 74 ILE A CA 1
ATOM 591 C C . ILE A 1 74 ? -5.092 -9.310 27.167 1.00 8.72 74 ILE A C 1
ATOM 592 O O . ILE A 1 74 ? -4.851 -8.752 28.247 1.00 8.77 74 ILE A O 1
ATOM 597 N N . TYR A 1 75 ? -4.233 -10.136 26.582 1.00 6.83 75 TYR A N 1
ATOM 598 C CA . TYR A 1 75 ? -2.854 -10.222 27.023 1.00 8.06 75 TYR A CA 1
ATOM 599 C C . TYR A 1 75 ? -2.054 -9.085 26.428 1.00 8.65 75 TYR A C 1
ATOM 600 O O . TYR A 1 75 ? -2.177 -8.779 25.235 1.00 8.01 75 TYR A O 1
ATOM 609 N N . VAL A 1 76 ? -1.210 -8.479 27.252 1.00 8.15 76 VAL A N 1
ATOM 610 C CA . VAL A 1 76 ? -0.286 -7.456 26.782 1.00 7.93 76 VAL A CA 1
ATOM 611 C C . VAL A 1 76 ? 1.129 -7.962 26.996 1.00 8.83 76 VAL A C 1
ATOM 612 O O . VAL A 1 76 ? 1.428 -8.653 27.973 1.00 10.66 76 VAL A O 1
ATOM 616 N N . LYS A 1 77 ? 2.016 -7.577 26.075 1.00 9.83 77 LYS A N 1
ATOM 617 C CA . LYS A 1 77 ? 3.350 -8.158 26.038 1.00 9.06 77 LYS A CA 1
ATOM 618 C C . LYS A 1 77 ? 4.098 -7.952 27.353 1.00 11.80 77 LYS A C 1
ATOM 619 O O . LYS A 1 77 ? 4.793 -8.860 27.818 1.00 11.20 77 LYS A O 1
ATOM 625 N N . SER A 1 78 ? 3.971 -6.778 27.975 1.00 10.22 78 SER A N 1
ATOM 626 C CA . SER A 1 78 ? 4.921 -6.364 29.007 1.00 11.27 78 SER A CA 1
ATOM 627 C C . SER A 1 78 ? 4.216 -5.992 30.305 1.00 12.09 78 SER A C 1
ATOM 628 O O . SER A 1 78 ? 3.359 -5.100 30.331 1.00 9.12 78 SER A O 1
ATOM 631 N N . LYS A 1 79 ? 4.602 -6.661 31.387 1.00 9.61 79 LYS A N 1
ATOM 632 C CA . LYS A 1 79 ? 4.121 -6.283 32.708 1.00 9.98 79 LYS A CA 1
ATOM 633 C C . LYS A 1 79 ? 4.554 -4.867 33.084 1.00 10.29 79 LYS A C 1
ATOM 634 O O . LYS A 1 79 ? 3.886 -4.202 33.891 1.00 11.64 79 LYS A O 1
ATOM 640 N N . ASN A 1 80 ? 5.659 -4.383 32.519 1.00 10.91 80 ASN A N 1
ATOM 641 C CA . ASN A 1 80 ? 6.068 -3.016 32.835 1.00 13.92 80 ASN A CA 1
ATOM 642 C C . ASN A 1 80 ? 5.132 -2.002 32.189 1.00 11.83 80 ASN A C 1
ATOM 643 O O . ASN A 1 80 ? 4.778 -1.000 32.817 1.00 11.40 80 ASN A O 1
ATOM 648 N N . ASP A 1 81 ? 4.724 -2.253 30.938 1.00 10.70 81 ASP A N 1
ATOM 649 C CA . ASP A 1 81 ? 3.721 -1.418 30.282 1.00 10.26 81 ASP A CA 1
ATOM 650 C C . ASP A 1 81 ? 2.422 -1.404 31.085 1.00 12.70 81 ASP A C 1
ATOM 651 O O . ASP A 1 81 ? 1.811 -0.346 31.296 1.00 9.64 81 ASP A O 1
ATOM 656 N N . LEU A 1 82 ? 1.965 -2.591 31.511 1.00 9.05 82 LEU A N 1
ATOM 657 C CA . LEU A 1 82 ? 0.725 -2.685 32.271 1.00 8.51 82 LEU A CA 1
ATOM 658 C C . LEU A 1 82 ? 0.825 -1.924 33.589 1.00 9.01 82 LEU A C 1
ATOM 659 O O . LEU A 1 82 ? -0.092 -1.177 33.953 1.00 8.94 82 LEU A O 1
ATOM 664 N N . GLY A 1 83 ? 1.939 -2.088 34.307 1.00 9.65 83 GLY A N 1
ATOM 665 C CA . GLY A 1 83 ? 2.120 -1.375 35.561 1.00 10.31 83 GLY A CA 1
ATOM 666 C C . GLY A 1 83 ? 2.120 0.133 35.384 1.00 11.41 83 GLY A C 1
ATOM 667 O O . GLY A 1 83 ? 1.513 0.859 36.176 1.00 11.12 83 GLY A O 1
ATOM 668 N N . ARG A 1 84 ? 2.784 0.624 34.332 1.00 11.15 84 ARG A N 1
ATOM 669 C CA . ARG A 1 84 ? 2.729 2.053 34.049 1.00 11.66 84 ARG A CA 1
ATOM 670 C C . ARG A 1 84 ? 1.300 2.506 33.774 1.00 11.04 84 ARG A C 1
ATOM 671 O O . ARG A 1 84 ? 0.874 3.563 34.259 1.00 15.47 84 ARG A O 1
ATOM 679 N N . ALA A 1 85 ? 0.549 1.720 32.995 1.00 10.45 85 ALA A N 1
ATOM 680 C CA . ALA A 1 85 ? -0.816 2.096 32.641 1.00 9.64 85 ALA A CA 1
ATOM 681 C C . ALA A 1 85 ? -1.686 2.284 33.878 1.00 14.35 85 ALA A C 1
ATOM 682 O O . ALA A 1 85 ? -2.497 3.211 33.926 1.00 14.46 85 ALA A O 1
ATOM 684 N N . VAL A 1 86 ? -1.538 1.417 34.889 1.00 9.68 86 VAL A N 1
ATOM 685 C CA . VAL A 1 86 ? -2.328 1.538 36.119 1.00 15.34 86 VAL A CA 1
ATOM 686 C C . VAL A 1 86 ? -1.646 2.377 37.194 1.00 14.39 86 VAL A C 1
ATOM 687 O O . VAL A 1 86 ? -2.210 2.547 38.285 1.00 20.95 86 VAL A O 1
ATOM 691 N N . GLY A 1 87 ? -0.457 2.911 36.930 1.00 14.05 87 GLY A N 1
ATOM 692 C CA . GLY A 1 87 ? 0.209 3.786 37.881 1.00 14.66 87 GLY A CA 1
ATOM 693 C C . GLY A 1 87 ? 1.003 3.088 38.958 1.00 16.55 87 GLY A C 1
ATOM 694 O O . GLY A 1 87 ? 1.391 3.736 39.944 1.00 17.15 87 GLY A O 1
ATOM 695 N N . ARG A 1 88 ? 1.267 1.796 38.803 1.00 12.47 88 ARG A N 1
ATOM 696 C CA A ARG A 1 88 ? 2.015 1.055 39.806 0.79 15.99 88 ARG A CA 1
ATOM 697 C CA B ARG A 1 88 ? 2.015 1.046 39.798 0.21 16.08 88 ARG A CA 1
ATOM 698 C C . ARG A 1 88 ? 3.509 1.300 39.669 1.00 19.46 88 ARG A C 1
ATOM 699 O O . ARG A 1 88 ? 4.046 1.402 38.561 1.00 24.77 88 ARG A O 1
ATOM 714 N N . VAL A 1 89 ? 4.179 1.393 40.815 1.00 18.51 89 VAL A N 1
ATOM 715 C CA . VAL A 1 89 ? 5.634 1.435 40.830 1.00 17.44 89 VAL A CA 1
ATOM 716 C C . VAL A 1 89 ? 6.223 0.082 40.450 1.00 21.24 89 VAL A C 1
ATOM 717 O O . VAL A 1 89 ? 7.290 0.013 39.827 1.00 18.63 89 VAL A O 1
ATOM 721 N N . TYR A 1 90 ? 5.548 -1.008 40.791 1.00 16.00 90 TYR A N 1
ATOM 722 C CA . TYR A 1 90 ? 6.076 -2.320 40.463 1.00 22.87 90 TYR A CA 1
ATOM 723 C C . TYR A 1 90 ? 5.244 -2.992 39.379 1.00 19.29 90 TYR A C 1
ATOM 724 O O . TYR A 1 90 ? 4.092 -2.618 39.148 1.00 26.90 90 TYR A O 1
ATOM 733 N N . PRO A 1 91 ? 5.840 -3.906 38.618 1.00 21.41 91 PRO A N 1
ATOM 734 C CA . PRO A 1 91 ? 5.142 -4.507 37.475 1.00 18.37 91 PRO A CA 1
ATOM 735 C C . PRO A 1 91 ? 3.750 -5.014 37.824 1.00 21.46 91 PRO A C 1
ATOM 736 O O . PRO A 1 91 ? 3.515 -5.579 38.897 1.00 22.32 91 PRO A O 1
ATOM 740 N N . GLY A 1 92 ? 2.823 -4.819 36.895 1.00 20.24 92 GLY A N 1
ATOM 741 C CA . GLY A 1 92 ? 1.508 -5.378 37.054 1.00 26.91 92 GLY A CA 1
ATOM 742 C C . GLY A 1 92 ? 1.452 -6.824 36.600 1.00 17.44 92 GLY A C 1
ATOM 743 O O . GLY A 1 92 ? 2.274 -7.289 35.808 1.00 22.79 92 GLY A O 1
ATOM 744 N N . ALA A 1 93 ? 0.489 -7.559 37.146 1.00 18.72 93 ALA A N 1
ATOM 745 C CA . ALA A 1 93 ? 0.150 -8.883 36.633 1.00 9.99 93 ALA A CA 1
ATOM 746 C C . ALA A 1 93 ? -1.167 -8.886 35.881 1.00 8.26 93 ALA A C 1
ATOM 747 O O . ALA A 1 93 ? -1.269 -9.484 34.803 1.00 7.69 93 ALA A O 1
ATOM 749 N N . SER A 1 94 ? -2.164 -8.194 36.410 1.00 6.65 94 SER A N 1
ATOM 750 C CA . SER A 1 94 ? -3.455 -8.091 35.753 1.00 6.21 94 SER A CA 1
ATOM 751 C C . SER A 1 94 ? -4.147 -6.837 36.257 1.00 7.69 94 SER A C 1
ATOM 752 O O . SER A 1 94 ? -3.698 -6.191 37.212 1.00 6.93 94 SER A O 1
ATOM 755 N N . ALA A 1 95 ? -5.242 -6.493 35.580 1.00 6.20 95 ALA A N 1
ATOM 756 C CA . ALA A 1 95 ? -6.048 -5.334 35.946 1.00 9.05 95 ALA A CA 1
ATOM 757 C C . ALA A 1 95 ? -7.390 -5.470 35.248 1.00 6.18 95 ALA A C 1
ATOM 758 O O . ALA A 1 95 ? -7.567 -6.306 34.357 1.00 6.22 95 ALA A O 1
ATOM 760 N N . ALA A 1 96 ? -8.337 -4.624 35.644 1.00 9.01 96 ALA A N 1
ATOM 761 C CA . ALA A 1 96 ? -9.634 -4.648 34.993 1.00 8.54 96 ALA A CA 1
ATOM 762 C C . ALA A 1 96 ? -10.229 -3.256 34.979 1.00 9.08 96 ALA A C 1
ATOM 763 O O . ALA A 1 96 ? -10.062 -2.486 35.929 1.00 11.02 96 ALA A O 1
ATOM 765 N N . ILE A 1 97 ? -10.963 -2.969 33.910 1.00 6.92 97 ILE A N 1
ATOM 766 C CA . ILE A 1 97 ? -11.806 -1.786 33.836 1.00 7.23 97 ILE A CA 1
ATOM 767 C C . ILE A 1 97 ? -13.190 -2.141 34.373 1.00 7.51 97 ILE A C 1
ATOM 768 O O . ILE A 1 97 ? -13.856 -3.055 33.863 1.00 8.47 97 ILE A O 1
ATOM 773 N N . ILE A 1 98 ? -13.613 -1.430 35.415 1.00 8.12 98 ILE A N 1
ATOM 774 C CA . ILE A 1 98 ? -14.962 -1.553 35.971 1.00 8.62 98 ILE A CA 1
ATOM 775 C C . ILE A 1 98 ? -15.908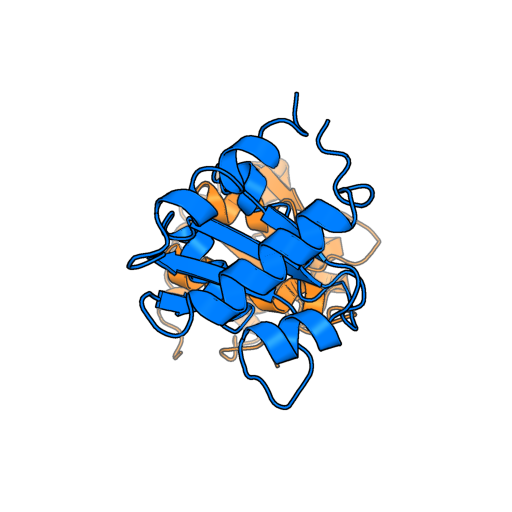 -0.524 35.352 1.00 13.37 98 ILE A C 1
ATOM 776 O O . ILE A 1 98 ? -17.058 -0.818 35.009 1.00 10.64 98 ILE A O 1
ATOM 781 N N . ASN A 1 99 ? -15.452 0.715 35.237 1.00 10.54 99 ASN A N 1
ATOM 782 C CA . ASN A 1 99 ? -16.255 1.775 34.651 1.00 10.10 99 ASN A CA 1
ATOM 783 C C . ASN A 1 99 ? -15.328 2.667 33.848 1.00 12.11 99 ASN A C 1
ATOM 784 O O . ASN A 1 99 ? -14.287 3.093 34.354 1.00 13.74 99 ASN A O 1
ATOM 789 N N . GLU A 1 100 ? -15.686 2.920 32.595 1.00 13.11 100 GLU A N 1
ATOM 790 C CA . GLU A 1 100 ? -14.816 3.669 31.700 1.00 15.22 100 GLU A CA 1
ATOM 791 C C . GLU A 1 100 ? -15.025 5.170 31.809 1.00 15.20 100 GLU A C 1
ATOM 792 O O . GLU A 1 100 ? -14.355 5.926 31.095 1.00 18.74 100 GLU A O 1
ATOM 798 N N . GLY A 1 101 ? -15.932 5.611 32.682 1.00 13.50 101 GLY A N 1
ATOM 799 C CA . GLY A 1 101 ? -16.172 7.037 32.858 1.00 12.43 101 GLY A CA 1
ATOM 800 C C . GLY A 1 101 ? -16.567 7.667 31.538 1.00 15.81 101 GLY A C 1
ATOM 801 O O . GLY A 1 101 ? -17.511 7.227 30.875 1.00 19.44 101 GLY A O 1
ATOM 802 N N . GLU A 1 102 ? -15.819 8.690 31.122 1.00 16.62 102 GLU A N 1
ATOM 803 C CA A GLU A 1 102 ? -16.141 9.409 29.893 0.47 18.89 102 GLU A CA 1
ATOM 804 C CA B GLU A 1 102 ? -16.108 9.429 29.896 0.53 18.64 102 GLU A CA 1
ATOM 805 C C . GLU A 1 102 ? -15.572 8.760 28.636 1.00 19.21 102 GLU A C 1
ATOM 806 O O . GLU A 1 102 ? -15.841 9.255 27.537 1.00 20.55 102 GLU A O 1
ATOM 817 N N . LEU A 1 103 ? -14.819 7.667 28.757 1.00 15.41 103 LEU A N 1
ATOM 818 C CA . LEU A 1 103 ? -14.216 7.008 27.591 1.00 14.95 103 LEU A CA 1
ATOM 819 C C . LEU A 1 103 ? -15.145 5.941 27.007 1.00 13.19 103 LEU A C 1
ATOM 820 O O . LEU A 1 103 ? -14.726 4.826 26.723 1.00 12.93 103 LEU A O 1
ATOM 825 N N . ARG A 1 104 ? -16.444 6.231 26.878 1.00 17.30 104 ARG A N 1
ATOM 826 C CA . ARG A 1 104 ? -17.439 5.232 26.371 1.00 16.91 104 ARG A CA 1
ATOM 827 C C . ARG A 1 104 ? -17.063 4.813 24.955 1.00 13.61 104 ARG A C 1
ATOM 828 O O . ARG A 1 104 ? -17.067 3.612 24.716 1.00 15.87 104 ARG A O 1
ATOM 836 N N . LYS A 1 105 ? -16.953 5.766 24.027 1.00 15.12 105 LYS A N 1
ATOM 837 C CA . LYS A 1 105 ? -16.319 5.516 22.730 1.00 12.70 105 LYS A CA 1
ATOM 838 C C . LYS A 1 105 ? -15.194 4.498 22.759 1.00 9.04 105 LYS A C 1
ATOM 839 O O . LYS A 1 105 ? -15.198 3.510 22.022 1.00 10.15 105 LYS A O 1
ATOM 845 N N . GLU A 1 106 ? -14.145 4.833 23.509 1.00 11.92 106 GLU A N 1
ATOM 846 C CA . GLU A 1 106 ? -12.896 4.099 23.398 1.00 11.51 106 GLU A CA 1
ATOM 847 C C . GLU A 1 106 ? -13.013 2.704 23.990 1.00 10.84 106 GLU A C 1
ATOM 848 O O . GLU A 1 106 ? -12.489 1.738 23.422 1.00 12.36 106 GLU A O 1
ATOM 854 N N . LEU A 1 107 ? -13.717 2.559 25.113 1.00 11.26 107 LEU A N 1
ATOM 855 C CA . LEU A 1 107 ? -13.946 1.211 25.625 1.00 8.12 107 LEU A CA 1
ATOM 856 C C . LEU A 1 107 ? -14.835 0.407 24.682 1.00 11.36 107 LEU A C 1
ATOM 857 O O . LEU A 1 107 ? -14.561 -0.767 24.404 1.00 12.04 107 LEU A O 1
ATOM 862 N N . GLY A 1 108 ? -15.906 1.021 24.187 1.00 8.75 108 GLY A N 1
ATOM 863 C CA . GLY A 1 108 ? -16.835 0.299 23.331 1.00 8.77 108 GLY A CA 1
ATOM 864 C C . GLY A 1 108 ? -16.190 -0.204 22.054 1.00 11.59 108 GLY A C 1
ATOM 865 O O . GLY A 1 108 ? -16.398 -1.359 21.657 1.00 8.41 108 GLY A O 1
ATOM 866 N N . SER A 1 109 ? -15.390 0.646 21.401 1.00 8.38 109 SER A N 1
ATOM 867 C CA A SER A 1 109 ? -14.736 0.233 20.164 0.37 9.68 109 SER A CA 1
ATOM 868 C CA B SER A 1 109 ? -14.726 0.242 20.163 0.63 9.77 109 SER A CA 1
ATOM 869 C C . SER A 1 109 ? -13.691 -0.843 20.428 1.00 9.41 109 SER A C 1
ATOM 870 O O . SER A 1 109 ? -13.597 -1.816 19.675 1.00 7.96 109 SER A O 1
ATOM 875 N N . LEU A 1 110 ? -12.901 -0.689 21.497 1.00 9.74 110 LEU A N 1
ATOM 876 C CA . LEU A 1 110 ? -11.880 -1.685 21.808 1.00 7.14 110 LEU A CA 1
ATOM 877 C C . LEU A 1 110 ? -12.512 -3.040 22.110 1.00 11.06 110 LEU A C 1
ATOM 878 O O . LEU A 1 110 ? -12.062 -4.071 21.601 1.00 8.59 110 LEU A O 1
ATOM 883 N N . VAL A 1 111 ? -13.571 -3.061 22.928 1.00 7.63 111 VAL A N 1
ATOM 884 C CA . VAL A 1 111 ? -14.201 -4.337 23.285 1.00 9.77 111 VAL A CA 1
ATOM 885 C C . VAL A 1 111 ? -14.765 -5.034 22.049 1.00 10.18 111 VAL A C 1
ATOM 886 O O . VAL A 1 111 ? -14.674 -6.261 21.911 1.00 11.54 111 VAL A O 1
ATOM 890 N N . GLU A 1 112 ? -15.339 -4.267 21.118 1.00 9.80 112 GLU A N 1
ATOM 891 C CA . GLU A 1 112 ? -15.820 -4.868 19.882 1.00 12.42 112 GLU A CA 1
ATOM 892 C C . GLU A 1 112 ? -14.672 -5.431 19.050 1.00 12.81 112 GLU A C 1
ATOM 893 O O . GLU A 1 112 ? -14.808 -6.514 18.470 1.00 12.15 112 GLU A O 1
ATOM 899 N N . LYS A 1 113 ? -13.539 -4.721 18.970 1.00 12.03 113 LYS A N 1
ATOM 900 C CA . LYS A 1 113 ? -12.392 -5.269 18.245 1.00 10.54 113 LYS A CA 1
ATOM 901 C C . LYS A 1 113 ? -11.900 -6.559 18.884 1.00 8.57 113 LYS A C 1
ATOM 902 O O . LYS A 1 113 ? -11.552 -7.510 18.177 1.00 13.41 113 LYS A O 1
ATOM 908 N N . ILE A 1 114 ? -11.887 -6.629 20.220 1.00 10.39 114 ILE A N 1
ATOM 909 C CA . ILE A 1 114 ? -11.413 -7.849 20.881 1.00 10.44 114 ILE A CA 1
ATOM 910 C C . ILE A 1 114 ? -12.373 -9.006 20.624 1.00 14.94 114 ILE A C 1
ATOM 911 O O . ILE A 1 114 ? -11.947 -10.142 20.372 1.00 11.20 114 ILE A O 1
ATOM 916 N N . LYS A 1 115 ? -13.681 -8.744 20.666 1.00 16.47 115 LYS A N 1
ATOM 917 C CA A LYS A 1 115 ? -14.652 -9.779 20.320 0.55 20.10 115 LYS A CA 1
ATOM 918 C CA B LYS A 1 115 ? -14.641 -9.789 20.323 0.45 20.18 115 LYS A CA 1
ATOM 919 C C . LYS A 1 115 ? -14.505 -10.223 18.870 1.00 19.54 115 LYS A C 1
ATOM 920 O O . LYS A 1 115 ? -14.798 -11.381 18.539 1.00 21.17 115 LYS A O 1
ATOM 931 N N . GLY A 1 116 ? -14.050 -9.324 17.991 1.00 11.42 116 GLY A N 1
ATOM 932 C CA . GLY A 1 116 ? -13.841 -9.697 16.599 1.00 15.47 116 GLY A CA 1
ATOM 933 C C . GLY A 1 116 ? -12.738 -10.719 16.415 1.00 15.86 116 GLY A C 1
ATOM 934 O O . GLY A 1 116 ? -12.656 -11.351 15.352 1.00 18.57 116 GLY A O 1
ATOM 935 N N . LEU A 1 117 ? -11.893 -10.896 17.429 1.00 14.12 117 LEU A N 1
ATOM 936 C CA . LEU A 1 117 ? -10.819 -11.877 17.381 1.00 13.61 117 LEU A CA 1
ATOM 937 C C . LEU A 1 117 ? -11.298 -13.283 17.721 1.00 17.17 117 LEU A C 1
ATOM 938 O O . LEU A 1 117 ? -10.482 -14.213 17.715 1.00 17.44 117 LEU A O 1
ATOM 943 N N . GLN A 1 118 ? -12.583 -13.476 18.005 1.00 20.83 118 GLN A N 1
ATOM 944 C CA . GLN A 1 118 ? -13.078 -14.758 18.485 1.00 21.32 118 GLN A CA 1
ATOM 945 C C . GLN A 1 118 ? -13.994 -15.407 17.455 1.00 29.55 118 GLN A C 1
ATOM 946 O O . GLN A 1 118 ? -14.361 -14.807 16.440 1.00 32.52 118 GLN A O 1
ATOM 952 N N . LYS A 1 119 ? -14.356 -16.657 17.743 1.00 35.87 119 LYS A N 1
ATOM 953 C CA . LYS A 1 119 ? -15.224 -17.469 16.887 1.00 37.25 119 LYS A CA 1
ATOM 954 C C . LYS A 1 119 ? -14.629 -17.649 15.492 1.00 43.21 119 LYS A C 1
ATOM 955 O O . LYS A 1 119 ? -13.820 -18.553 15.265 1.00 46.08 119 LYS A O 1
ATOM 961 N N . SER B 1 1 ? 1.683 -18.828 51.662 1.00 39.81 1 SER B N 1
ATOM 962 C CA . SER B 1 1 ? 1.078 -17.515 51.874 1.00 31.47 1 SER B CA 1
ATOM 963 C C . SER B 1 1 ? -0.363 -17.494 51.366 1.00 30.81 1 SER B C 1
ATOM 964 O O . SER B 1 1 ? -0.983 -16.430 51.293 1.00 31.18 1 SER B O 1
ATOM 967 N N . TYR B 1 2 ? -0.891 -18.674 51.014 1.00 28.73 2 TYR B N 1
ATOM 968 C CA . TYR B 1 2 ? -2.306 -18.824 50.694 1.00 28.15 2 TYR B CA 1
ATOM 969 C C . TYR B 1 2 ? -3.083 -19.579 51.765 1.00 26.78 2 TYR B C 1
ATOM 970 O O . TYR B 1 2 ? -4.278 -19.837 51.569 1.00 27.36 2 TYR B O 1
ATOM 979 N N . VAL B 1 3 ? -2.451 -19.940 52.880 1.00 25.63 3 VAL B N 1
ATOM 980 C CA . VAL B 1 3 ? -3.101 -20.711 53.939 1.00 26.06 3 VAL B CA 1
ATOM 981 C C . VAL B 1 3 ? -3.746 -19.730 54.912 1.00 29.38 3 VAL B C 1
ATOM 982 O O . VAL B 1 3 ? -3.057 -19.045 55.676 1.00 33.13 3 VAL B O 1
ATOM 986 N N . ARG B 1 4 ? -5.077 -19.677 54.896 1.00 26.26 4 ARG B N 1
ATOM 987 C CA . ARG B 1 4 ? -5.828 -18.624 55.557 1.00 20.44 4 ARG B CA 1
ATOM 988 C C . ARG B 1 4 ? -6.355 -19.025 56.930 1.00 27.01 4 ARG B C 1
ATOM 989 O O . ARG B 1 4 ? -6.800 -18.151 57.682 1.00 22.21 4 ARG B O 1
ATOM 997 N N . PHE B 1 5 ? -6.301 -20.310 57.283 1.00 23.70 5 PHE B N 1
ATOM 998 C CA . PHE B 1 5 ? -6.678 -20.744 58.624 1.00 21.16 5 PHE B CA 1
ATOM 999 C C . PHE B 1 5 ? -6.065 -22.113 58.877 1.00 21.69 5 PHE B C 1
ATOM 1000 O O . PHE B 1 5 ? -5.787 -22.862 57.938 1.00 23.53 5 PHE B O 1
ATOM 1008 N N . GLU B 1 6 ? -5.850 -22.434 60.151 1.00 23.66 6 GLU B N 1
ATOM 1009 C CA . GLU B 1 6 ? -5.250 -23.711 60.508 1.00 26.07 6 GLU B CA 1
ATOM 1010 C C . GLU B 1 6 ? -6.329 -24.773 60.698 1.00 24.05 6 GLU B C 1
ATOM 1011 O O . GLU B 1 6 ? -7.293 -24.573 61.444 1.00 26.53 6 GLU B O 1
ATOM 1017 N N . VAL B 1 7 ? -6.160 -25.901 60.022 1.00 16.54 7 VAL B N 1
ATOM 1018 C CA . VAL B 1 7 ? -7.092 -27.020 60.098 1.00 17.19 7 VAL B CA 1
ATOM 1019 C C . VAL B 1 7 ? -6.485 -28.058 61.038 1.00 14.87 7 VAL B C 1
ATOM 1020 O O . VAL B 1 7 ? -5.368 -28.529 60.774 1.00 15.44 7 VAL B O 1
ATOM 1024 N N . PRO B 1 8 ? -7.158 -28.436 62.127 1.00 14.49 8 PRO B N 1
ATOM 1025 C CA . PRO B 1 8 ? -6.629 -29.507 62.979 1.00 14.28 8 PRO B CA 1
ATOM 1026 C C . PRO B 1 8 ? -6.343 -30.763 62.170 1.00 13.90 8 PRO B C 1
ATOM 1027 O O . PRO B 1 8 ? -7.036 -31.078 61.200 1.00 14.08 8 PRO B O 1
ATOM 1031 N N . GLU B 1 9 ? -5.298 -31.488 62.573 1.00 16.57 9 GLU B N 1
ATOM 1032 C CA . GLU B 1 9 ? -4.868 -32.595 61.734 1.00 15.25 9 GLU B CA 1
ATOM 1033 C C . GLU B 1 9 ? -5.914 -33.706 61.697 1.00 15.44 9 GLU B C 1
ATOM 1034 O O . GLU B 1 9 ? -6.094 -34.322 60.643 1.00 15.04 9 GLU B O 1
ATOM 1040 N N . ASP B 1 10 ? -6.671 -33.924 62.780 1.00 13.82 10 ASP B N 1
ATOM 1041 C CA . ASP B 1 10 ? -7.681 -34.984 62.718 1.00 14.03 10 ASP B CA 1
ATOM 1042 C C . ASP B 1 10 ? -8.766 -34.671 61.685 1.00 15.76 10 ASP B C 1
ATOM 1043 O O . ASP B 1 10 ? -9.241 -35.581 60.992 1.00 12.93 10 ASP B O 1
ATOM 1048 N N . MET B 1 11 ? -9.172 -33.397 61.555 1.00 13.24 11 MET B N 1
ATOM 1049 C CA . MET B 1 11 ? -10.138 -33.077 60.503 1.00 12.68 11 MET B CA 1
ATOM 1050 C C . MET B 1 11 ? -9.541 -33.182 59.107 1.00 11.82 11 MET B C 1
ATOM 1051 O O . MET B 1 11 ? -10.248 -33.566 58.173 1.00 12.86 11 MET B O 1
ATOM 1056 N N . GLN B 1 12 ? -8.264 -32.835 58.929 1.00 11.60 12 GLN B N 1
ATOM 1057 C CA . GLN B 1 12 ? -7.645 -33.075 57.625 1.00 19.06 12 GLN B CA 1
ATOM 1058 C C . GLN B 1 12 ? -7.757 -34.545 57.235 1.00 12.32 12 GLN B C 1
ATOM 1059 O O . GLN B 1 12 ? -8.128 -34.883 56.102 1.00 10.44 12 GLN B O 1
ATOM 1065 N N . ASN B 1 13 ? -7.431 -35.433 58.169 1.00 14.85 13 ASN B N 1
ATOM 1066 C CA . ASN B 1 13 ? -7.428 -36.860 57.873 1.00 15.30 13 ASN B CA 1
ATOM 1067 C C . ASN B 1 13 ? -8.843 -37.383 57.682 1.00 14.26 13 ASN B C 1
ATOM 1068 O O . ASN B 1 13 ? -9.089 -38.208 56.793 1.00 13.17 13 ASN B O 1
ATOM 1073 N N . GLU B 1 14 ? -9.787 -36.895 58.492 1.00 13.60 14 GLU B N 1
ATOM 1074 C CA . GLU B 1 14 ? -11.199 -37.205 58.289 1.00 14.19 14 GLU B CA 1
ATOM 1075 C C . GLU B 1 14 ? -11.680 -36.721 56.919 1.00 18.14 14 GLU B C 1
ATOM 1076 O O . GLU B 1 14 ? -12.411 -37.435 56.213 1.00 12.67 14 GLU B O 1
ATOM 1082 N N . ALA B 1 15 ? -11.255 -35.525 56.514 1.00 11.11 15 ALA B N 1
ATOM 1083 C CA . ALA B 1 15 ? -11.625 -35.008 55.195 1.00 13.70 15 ALA B CA 1
ATOM 1084 C C . ALA B 1 15 ? -11.022 -35.843 54.067 1.00 10.24 15 ALA B C 1
ATOM 1085 O O . ALA B 1 15 ? -11.676 -36.089 53.044 1.00 10.13 15 ALA B O 1
ATOM 1087 N N . LEU B 1 16 ? -9.775 -36.277 54.220 1.00 10.17 16 LEU B N 1
ATOM 1088 C CA . LEU B 1 16 ? -9.151 -37.052 53.155 1.00 9.96 16 LEU B CA 1
ATOM 1089 C C . LEU B 1 16 ? -9.775 -38.437 53.050 1.00 13.16 16 LEU B C 1
ATOM 1090 O O . LEU B 1 16 ? -9.931 -38.961 51.946 1.00 10.32 16 LEU B O 1
ATOM 1095 N N . SER B 1 17 ? -10.133 -39.036 54.188 1.00 10.87 17 SER B N 1
ATOM 1096 C CA A SER B 1 17 ? -10.802 -40.333 54.162 0.45 12.27 17 SER B CA 1
ATOM 1097 C CA B SER B 1 17 ? -10.806 -40.334 54.170 0.55 12.55 17 SER B CA 1
ATOM 1098 C C . SER B 1 17 ? -12.156 -40.246 53.469 1.00 15.42 17 SER B C 1
ATOM 1099 O O . SER B 1 17 ? -12.520 -41.130 52.682 1.00 13.75 17 SER B O 1
ATOM 1104 N N . LEU B 1 18 ? -12.922 -39.191 53.752 1.00 11.73 18 LEU B N 1
ATOM 1105 C CA . LEU B 1 18 ? -14.202 -39.010 53.072 1.00 16.40 18 LEU B CA 1
ATOM 1106 C C . LEU B 1 18 ? -14.006 -38.813 51.571 1.00 17.29 18 LEU B C 1
ATOM 1107 O O . LEU B 1 18 ? -14.757 -39.374 50.761 1.00 14.72 18 LEU B O 1
ATOM 1112 N N . LEU B 1 19 ? -13.000 -38.027 51.176 1.00 10.57 19 LEU B N 1
ATOM 1113 C CA . LEU B 1 19 ? -12.738 -37.835 49.750 1.00 10.69 19 LEU B CA 1
ATOM 1114 C C . LEU B 1 19 ? -12.474 -39.163 49.044 1.00 16.62 19 LEU B C 1
ATOM 1115 O O . LEU B 1 19 ? -12.997 -39.403 47.947 1.00 17.43 19 LEU B O 1
ATOM 1120 N N . GLU B 1 20 ? -11.660 -40.037 49.646 1.00 12.00 20 GLU B N 1
ATOM 1121 C CA A GLU B 1 20 ? -11.449 -41.349 49.041 0.38 18.42 20 GLU B CA 1
ATOM 1122 C CA B GLU B 1 20 ? -11.445 -41.364 49.069 0.62 18.26 20 GLU B CA 1
ATOM 1123 C C . GLU B 1 20 ? -12.765 -42.101 48.885 1.00 21.07 20 GLU B C 1
ATOM 1124 O O . GLU B 1 20 ? -12.995 -42.745 47.856 1.00 24.22 20 GLU B O 1
ATOM 1135 N N . LYS B 1 21 ? -13.651 -42.013 49.881 1.00 19.45 21 LYS B N 1
ATOM 1136 C CA . LYS B 1 21 ? -14.923 -42.725 49.800 1.00 17.30 21 LYS B CA 1
ATOM 1137 C C . LYS B 1 21 ? -15.860 -42.117 48.758 1.00 26.42 21 LYS B C 1
ATOM 1138 O O . LYS B 1 21 ? -16.580 -42.851 48.069 1.00 20.24 21 LYS B O 1
ATOM 1144 N N . VAL B 1 22 ? -15.880 -40.785 48.624 1.00 18.58 22 VAL B N 1
ATOM 1145 C CA . VAL B 1 22 ? -16.805 -40.154 47.676 1.00 18.89 22 VAL B CA 1
ATOM 1146 C C . VAL B 1 22 ? -16.564 -40.609 46.242 1.00 23.10 22 VAL B C 1
ATOM 1147 O O . VAL B 1 22 ? -17.489 -40.582 45.423 1.00 24.84 22 VAL B O 1
ATOM 1151 N N . ARG B 1 23 ? -15.350 -41.058 45.914 1.00 26.47 23 ARG B N 1
ATOM 1152 C CA . ARG B 1 23 ? -15.034 -41.351 44.514 1.00 32.31 23 ARG B CA 1
ATOM 1153 C C . ARG B 1 23 ? -15.936 -42.438 43.939 1.00 34.69 23 ARG B C 1
ATOM 1154 O O . ARG B 1 23 ? -16.462 -42.297 42.830 1.00 41.40 23 ARG B O 1
ATOM 1162 N N . GLU B 1 24 ? -16.111 -43.544 44.666 1.00 32.07 24 GLU B N 1
ATOM 1163 C CA . GLU B 1 24 ? -16.944 -44.622 44.144 1.00 36.16 24 GLU B CA 1
ATOM 1164 C C . GLU B 1 24 ? -18.394 -44.178 44.031 1.00 38.64 24 GLU B C 1
ATOM 1165 O O . GLU B 1 24 ? -19.058 -44.435 43.020 1.00 44.45 24 GLU B O 1
ATOM 1171 N N . SER B 1 25 ? -18.894 -43.501 45.060 1.00 32.19 25 SER B N 1
ATOM 1172 C CA . SER B 1 25 ? -20.309 -43.164 45.120 1.00 34.14 25 SER B CA 1
ATOM 1173 C C . SER B 1 25 ? -20.625 -41.904 44.317 1.00 32.28 25 SER B C 1
ATOM 1174 O O . SER B 1 25 ? -21.673 -41.825 43.666 1.00 27.29 25 SER B O 1
ATOM 1177 N N . GLY B 1 26 ? -19.731 -40.921 44.332 1.00 22.41 26 GLY B N 1
ATOM 1178 C CA . GLY B 1 26 ? -20.071 -39.631 43.771 1.00 19.12 26 GLY B CA 1
ATOM 1179 C C . GLY B 1 26 ? -19.150 -39.133 42.675 1.00 17.50 26 GLY B C 1
ATOM 1180 O O . GLY B 1 26 ? -18.699 -39.912 41.834 1.00 17.10 26 GLY B O 1
ATOM 1181 N N . LYS B 1 27 ? -18.881 -37.828 42.664 1.00 17.55 27 LYS B N 1
ATOM 1182 C CA . LYS B 1 27 ? -18.121 -37.202 41.585 1.00 15.43 27 LYS B CA 1
ATOM 1183 C C . LYS B 1 27 ? -17.134 -36.218 42.184 1.00 14.97 27 LYS B C 1
ATOM 1184 O O . LYS B 1 27 ? -17.519 -35.377 43.001 1.00 12.62 27 LYS B O 1
ATOM 1190 N N . VAL B 1 28 ? -15.871 -36.320 41.776 1.00 10.68 28 VAL B N 1
ATOM 1191 C CA . VAL B 1 28 ? -14.825 -35.418 42.246 1.00 9.84 28 VAL B CA 1
ATOM 1192 C C . VAL B 1 28 ? -14.161 -34.789 41.028 1.00 13.42 28 VAL B C 1
ATOM 1193 O O . VAL B 1 28 ? -13.845 -35.490 40.058 1.00 14.68 28 VAL B O 1
ATOM 1197 N N . LYS B 1 29 ? -13.974 -33.476 41.064 1.00 8.90 29 LYS B N 1
ATOM 1198 C CA . LYS B 1 29 ? -13.150 -32.792 40.077 1.00 13.29 29 LYS B CA 1
ATOM 1199 C C . LYS B 1 29 ? -11.717 -32.742 40.591 1.00 14.81 29 LYS B C 1
ATOM 1200 O O . LYS B 1 29 ? -11.482 -32.406 41.758 1.00 12.91 29 LYS B O 1
ATOM 1206 N N . LYS B 1 30 ? -10.759 -33.069 39.729 1.00 9.15 30 LYS B N 1
ATOM 1207 C CA . LYS B 1 30 ? -9.356 -33.094 40.120 1.00 8.51 30 LYS B CA 1
ATOM 1208 C C . LYS B 1 30 ? -8.578 -31.997 39.408 1.00 10.06 30 LYS B C 1
ATOM 1209 O O . LYS B 1 30 ? -8.715 -31.812 38.191 1.00 8.86 30 LYS B O 1
ATOM 1215 N N . GLY B 1 31 ? -7.747 -31.293 40.166 1.00 8.70 31 GLY B N 1
ATOM 1216 C CA . GLY B 1 31 ? -6.878 -30.303 39.574 1.00 7.75 31 GLY B CA 1
ATOM 1217 C C . GLY B 1 31 ? -7.445 -28.895 39.685 1.00 6.49 31 GLY B C 1
ATOM 1218 O O . GLY B 1 31 ? -8.643 -28.678 39.857 1.00 6.45 31 GLY B O 1
ATOM 1219 N N . THR B 1 32 ? -6.554 -27.927 39.566 1.00 6.27 32 THR B N 1
ATOM 1220 C CA . THR B 1 32 ? -6.915 -26.567 39.946 1.00 5.95 32 THR B CA 1
ATOM 1221 C C . THR B 1 32 ? -7.881 -25.934 38.956 1.00 7.41 32 THR B C 1
ATOM 1222 O O . THR B 1 32 ? -8.842 -25.276 39.366 1.00 6.66 32 THR B O 1
ATOM 1226 N N . ASN B 1 33 ? -7.667 -26.128 37.651 1.00 5.96 33 ASN B N 1
ATOM 1227 C CA . ASN B 1 33 ? -8.581 -25.528 36.680 1.00 6.14 33 ASN B CA 1
ATOM 1228 C C . ASN B 1 33 ? -10.000 -26.060 36.855 1.00 6.16 33 ASN B C 1
ATOM 1229 O O . ASN B 1 33 ? -10.970 -25.291 36.858 1.00 6.58 33 ASN B O 1
ATOM 1234 N N . SER B 1 34 ? -10.146 -27.380 36.980 1.00 6.50 34 SER B N 1
ATOM 1235 C CA A SER B 1 34 ? -11.480 -27.955 37.125 0.72 6.86 34 SER B CA 1
ATOM 1236 C CA B SER B 1 34 ? -11.479 -27.957 37.124 0.28 6.86 34 SER B CA 1
ATOM 1237 C C . SER B 1 34 ? -12.098 -27.591 38.467 1.00 7.23 34 SER B C 1
ATOM 1238 O O . SER B 1 34 ? -13.310 -27.367 38.556 1.00 7.00 34 SER B O 1
ATOM 1243 N N . THR B 1 35 ? -11.285 -27.544 39.522 1.00 6.51 35 THR B N 1
ATOM 1244 C CA . THR B 1 35 ? -11.791 -27.102 40.818 1.00 6.50 35 THR B CA 1
ATOM 1245 C C . THR B 1 35 ? -12.284 -25.665 40.732 1.00 6.33 35 THR B C 1
ATOM 1246 O O . THR B 1 35 ? -13.387 -25.346 41.185 1.00 8.00 35 THR B O 1
ATOM 1250 N N . THR B 1 36 ? -11.491 -24.789 40.106 1.00 6.00 36 THR B N 1
ATOM 1251 C CA . THR B 1 36 ? -11.903 -23.401 39.918 1.00 5.88 36 THR B CA 1
ATOM 1252 C C . THR B 1 36 ? -13.226 -23.300 39.168 1.00 6.16 36 THR B C 1
ATOM 1253 O O . THR B 1 36 ? -14.119 -22.539 39.561 1.00 6.35 36 THR B O 1
ATOM 1257 N N . LEU B 1 37 ? -13.370 -24.056 38.082 1.00 6.32 37 LEU B N 1
ATOM 1258 C CA . LEU B 1 37 ? -14.604 -23.994 37.311 1.00 7.31 37 LEU B CA 1
ATOM 1259 C C . LEU B 1 37 ? -15.787 -24.463 38.150 1.00 7.22 37 LEU B C 1
ATOM 1260 O O . LEU B 1 37 ? -16.865 -23.858 38.118 1.00 9.00 37 LEU B O 1
ATOM 1265 N N . ALA B 1 38 ? -15.587 -25.517 38.938 1.00 7.33 38 ALA B N 1
ATOM 1266 C CA . ALA B 1 38 ? -16.663 -26.041 39.776 1.00 8.10 38 ALA B CA 1
ATOM 1267 C C . ALA B 1 38 ? -17.097 -25.022 40.825 1.00 12.77 38 ALA B C 1
ATOM 1268 O O . ALA B 1 38 ? -18.291 -24.901 41.129 1.00 9.17 38 ALA B O 1
ATOM 1270 N N . VAL B 1 39 ? -16.128 -24.305 41.404 1.00 7.94 39 VAL B N 1
ATOM 1271 C CA . VAL B 1 39 ? -16.426 -23.228 42.350 1.00 7.55 39 VAL B CA 1
ATOM 1272 C C . VAL B 1 39 ? -17.199 -22.119 41.652 1.00 7.72 39 VAL B C 1
ATOM 1273 O O . VAL B 1 39 ? -18.245 -21.662 42.134 1.00 9.01 39 VAL B O 1
ATOM 1277 N N . SER B 1 40 ? -16.696 -21.682 40.498 1.00 7.85 40 SER B N 1
ATOM 1278 C CA . SER B 1 40 ? -17.361 -20.632 39.733 1.00 12.64 40 SER B CA 1
ATOM 1279 C C . SER B 1 40 ? -18.803 -21.004 39.403 1.00 12.46 40 SER B C 1
ATOM 1280 O O . SER B 1 40 ? -19.707 -20.165 39.482 1.00 12.27 40 SER B O 1
ATOM 1283 N N . ARG B 1 41 ? -19.037 -22.258 39.031 1.00 10.10 41 ARG B N 1
ATOM 1284 C CA . ARG B 1 41 ? -20.379 -22.709 38.679 1.00 11.35 41 ARG B CA 1
ATOM 1285 C C . ARG B 1 41 ? -21.255 -23.004 39.890 1.00 14.10 41 ARG B C 1
ATOM 1286 O O . ARG B 1 41 ? -22.424 -23.365 39.712 1.00 18.64 41 ARG B O 1
ATOM 1294 N N . GLY B 1 42 ? -20.738 -22.858 41.107 1.00 15.57 42 GLY B N 1
ATOM 1295 C CA . GLY B 1 42 ? -21.526 -23.195 42.275 1.00 17.74 42 GLY B CA 1
ATOM 1296 C C . GLY B 1 42 ? -21.849 -24.666 42.422 1.00 19.19 42 GLY B C 1
ATOM 1297 O O . GLY B 1 42 ? -22.825 -25.013 43.091 1.00 16.32 42 GLY B O 1
ATOM 1298 N N . LEU B 1 43 ? -21.067 -25.550 41.803 1.00 12.07 43 LEU B N 1
ATOM 1299 C CA . LEU B 1 43 ? -21.281 -26.982 41.966 1.00 13.05 43 LEU B CA 1
ATOM 1300 C C . LEU B 1 43 ? -20.383 -27.606 43.019 1.00 10.36 43 LEU B C 1
ATOM 1301 O O . LEU B 1 43 ? -20.646 -28.737 43.440 1.00 13.67 43 LEU B O 1
ATOM 1306 N N . ALA B 1 44 ? -19.329 -26.903 43.435 1.00 9.63 44 ALA B N 1
ATOM 1307 C CA . ALA B 1 44 ? -18.390 -27.450 44.408 1.00 9.32 44 ALA B CA 1
ATOM 1308 C C . ALA B 1 44 ? -19.057 -27.508 45.778 1.00 13.62 44 ALA B C 1
ATOM 1309 O O . ALA B 1 44 ? -19.518 -26.484 46.288 1.00 12.56 44 ALA B O 1
ATOM 1311 N N . LYS B 1 45 ? -19.154 -28.706 46.355 1.00 10.25 45 LYS B N 1
ATOM 1312 C CA . LYS B 1 45 ? -19.692 -28.835 47.705 1.00 12.74 45 LYS B CA 1
ATOM 1313 C C . LYS B 1 45 ? -18.609 -28.735 48.769 1.00 11.46 45 LYS B C 1
ATOM 1314 O O . LYS B 1 45 ? -18.886 -28.275 49.886 1.00 12.55 45 LYS B O 1
ATOM 1320 N N . LEU B 1 46 ? -17.387 -29.151 48.445 1.00 9.80 46 LEU B N 1
ATOM 1321 C CA . LEU B 1 46 ? -16.254 -29.001 49.348 1.00 9.48 46 LEU B CA 1
ATOM 1322 C C . LEU B 1 46 ? -14.979 -28.999 48.514 1.00 11.35 46 LEU B C 1
ATOM 1323 O O . LEU B 1 46 ? -14.811 -29.865 47.652 1.00 9.42 46 LEU B O 1
ATOM 1328 N N . VAL B 1 47 ? -14.092 -28.034 48.761 1.00 8.38 47 VAL B N 1
ATOM 1329 C CA . VAL B 1 47 ? -12.844 -27.899 48.009 1.00 7.80 47 VAL B CA 1
ATOM 1330 C C . VAL B 1 47 ? -11.666 -28.284 48.898 1.00 8.72 47 VAL B C 1
ATOM 1331 O O . VAL B 1 47 ? -11.626 -27.934 50.089 1.00 8.46 47 VAL B O 1
ATOM 1335 N N . TYR B 1 48 ? -10.733 -29.042 48.329 1.00 7.54 48 TYR B N 1
ATOM 1336 C CA . TYR B 1 48 ? -9.487 -29.428 48.984 1.00 7.57 48 TYR B CA 1
ATOM 1337 C C . TYR B 1 48 ? -8.324 -28.679 48.347 1.00 7.24 48 TYR B C 1
ATOM 1338 O O . TYR B 1 48 ? -8.260 -28.567 47.118 1.00 8.23 48 TYR B O 1
ATOM 1347 N N . ILE B 1 49 ? -7.422 -28.156 49.178 1.00 7.38 49 ILE B N 1
ATOM 1348 C CA . ILE B 1 49 ? -6.217 -27.460 48.722 1.00 7.24 49 ILE B CA 1
ATOM 1349 C C . ILE B 1 49 ? -5.021 -27.953 49.528 1.00 8.26 49 ILE B C 1
ATOM 1350 O O . ILE B 1 49 ? -5.005 -27.824 50.759 1.00 9.17 49 ILE B O 1
ATOM 1355 N N . ALA B 1 50 ? -4.004 -28.469 48.839 1.00 7.59 50 ALA B N 1
ATOM 1356 C CA . ALA B 1 50 ? -2.789 -28.901 49.517 1.00 9.00 50 ALA B CA 1
ATOM 1357 C C . ALA B 1 50 ? -1.956 -27.692 49.929 1.00 10.64 50 ALA B C 1
ATOM 1358 O O . ALA B 1 50 ? -1.931 -26.675 49.236 1.00 8.79 50 ALA B O 1
ATOM 1360 N N . GLU B 1 51 ? -1.281 -27.806 51.083 1.00 12.58 51 GLU B N 1
ATOM 1361 C CA . GLU B 1 51 ? -0.486 -26.695 51.608 1.00 12.60 51 GLU B CA 1
ATOM 1362 C C . GLU B 1 51 ? 0.920 -26.622 51.024 1.00 16.86 51 GLU B C 1
ATOM 1363 O O . GLU B 1 51 ? 1.635 -25.651 51.303 1.00 13.73 51 GLU B O 1
ATOM 1369 N N . ASP B 1 52 ? 1.338 -27.612 50.227 1.00 12.23 52 ASP B N 1
ATOM 1370 C CA . ASP B 1 52 ? 2.697 -27.655 49.698 1.00 12.29 52 ASP B CA 1
ATOM 1371 C C . ASP B 1 52 ? 2.718 -27.687 48.170 1.00 12.75 52 ASP B C 1
ATOM 1372 O O . ASP B 1 52 ? 3.588 -28.315 47.565 1.00 13.73 52 ASP B O 1
ATOM 1377 N N . VAL B 1 53 ? 1.769 -26.993 47.538 1.00 8.95 53 VAL B N 1
ATOM 1378 C CA . VAL B 1 53 ? 1.705 -26.935 46.083 1.00 13.25 53 VAL B CA 1
ATOM 1379 C C . VAL B 1 53 ? 2.905 -26.177 45.520 1.00 17.99 53 VAL B C 1
ATOM 1380 O O . VAL B 1 53 ? 3.370 -25.185 46.098 1.00 12.54 53 VAL B O 1
ATOM 1384 N N . ASP B 1 54 ? 3.427 -26.655 44.390 1.00 16.30 54 ASP B N 1
ATOM 1385 C CA . ASP B 1 54 ? 4.579 -26.041 43.724 1.00 17.97 54 ASP B CA 1
ATOM 1386 C C . ASP B 1 54 ? 4.205 -25.674 42.294 1.00 22.22 54 ASP B C 1
ATOM 1387 O O . ASP B 1 54 ? 3.925 -26.578 41.485 1.00 23.14 54 ASP B O 1
ATOM 1392 N N . PRO B 1 55 ? 4.156 -24.380 41.924 1.00 15.24 55 PRO B N 1
ATOM 1393 C CA . PRO B 1 55 ? 4.359 -23.189 42.751 1.00 12.26 55 PRO B CA 1
ATOM 1394 C C . PRO B 1 55 ? 3.109 -22.829 43.545 1.00 14.64 55 PRO B C 1
ATOM 1395 O O . PRO B 1 55 ? 1.993 -23.045 43.065 1.00 12.97 55 PRO B O 1
ATOM 1399 N N . PRO B 1 56 ? 3.254 -22.259 44.745 1.00 11.11 56 PRO B N 1
ATOM 1400 C CA . PRO B 1 56 ? 2.062 -21.894 45.524 1.00 9.67 56 PRO B CA 1
ATOM 1401 C C . PRO B 1 56 ? 1.147 -20.936 44.794 1.00 13.35 56 PRO B C 1
ATOM 1402 O O . PRO B 1 56 ? -0.058 -20.925 45.069 1.00 12.83 56 PRO B O 1
ATOM 1406 N N . GLU B 1 57 ? 1.664 -20.184 43.818 1.00 9.31 57 GLU B N 1
ATOM 1407 C CA . GLU B 1 57 ? 0.840 -19.197 43.132 1.00 12.53 57 GLU B CA 1
ATOM 1408 C C . GLU B 1 57 ? -0.301 -19.828 42.334 1.00 9.10 57 GLU B C 1
ATOM 1409 O O . GLU B 1 57 ? -1.298 -19.153 42.076 1.00 12.60 57 GLU B O 1
ATOM 1415 N N . ILE B 1 58 ? -0.198 -21.105 41.959 1.00 10.22 58 ILE B N 1
ATOM 1416 C CA . ILE B 1 58 ? -1.234 -21.707 41.122 1.00 8.90 58 ILE B CA 1
ATOM 1417 C C . ILE B 1 58 ? -2.548 -21.892 41.893 1.00 7.44 58 ILE B C 1
ATOM 1418 O O . ILE B 1 58 ? -3.625 -21.929 41.289 1.00 8.22 58 ILE B O 1
ATOM 1423 N N . VAL B 1 59 ? -2.503 -21.985 43.218 1.00 8.38 59 VAL B N 1
ATOM 1424 C CA . VAL B 1 59 ? -3.727 -22.109 44.001 1.00 6.24 59 VAL B CA 1
ATOM 1425 C C . VAL B 1 59 ? -4.032 -20.865 44.813 1.00 6.38 59 VAL B C 1
ATOM 1426 O O . VAL B 1 59 ? -5.007 -20.867 45.572 1.00 10.21 59 VAL B O 1
ATOM 1430 N N . ALA B 1 60 ? -3.243 -19.794 44.672 1.00 7.09 60 ALA B N 1
ATOM 1431 C CA . ALA B 1 60 ? -3.441 -18.615 45.512 1.00 9.44 60 ALA B CA 1
ATOM 1432 C C . ALA B 1 60 ? -4.827 -18.004 45.336 1.00 11.93 60 ALA B C 1
ATOM 1433 O O . ALA B 1 60 ? -5.361 -17.408 46.279 1.00 12.07 60 ALA B O 1
ATOM 1435 N N . HIS B 1 61 ? -5.428 -18.139 44.152 1.00 8.50 61 HIS B N 1
ATOM 1436 C CA . HIS B 1 61 ? -6.743 -17.558 43.913 1.00 6.09 61 HIS B CA 1
ATOM 1437 C C . HIS B 1 61 ? -7.864 -18.361 44.564 1.00 10.13 61 HIS B C 1
ATOM 1438 O O . HIS B 1 61 ? -8.982 -17.850 44.700 1.00 6.82 61 HIS B O 1
ATOM 1445 N N . LEU B 1 62 ? -7.597 -19.611 44.967 1.00 7.48 62 LEU B N 1
ATOM 1446 C CA . LEU B 1 62 ? -8.700 -20.525 45.267 1.00 6.22 62 LEU B CA 1
ATOM 1447 C C . LEU B 1 62 ? -9.395 -20.219 46.587 1.00 7.24 62 LEU B C 1
ATOM 1448 O O . LEU B 1 62 ? -10.637 -20.191 46.604 1.00 9.25 62 LEU B O 1
ATOM 1453 N N . PRO B 1 63 ? -8.694 -20.019 47.720 1.00 11.79 63 PRO B N 1
ATOM 1454 C CA . PRO B 1 63 ? -9.419 -19.675 48.957 1.00 10.26 63 PRO B CA 1
ATOM 1455 C C . PRO B 1 63 ? -10.255 -18.430 48.796 1.00 13.22 63 PRO B C 1
ATOM 1456 O O . PRO B 1 63 ? -11.387 -18.355 49.287 1.00 10.32 63 PRO B O 1
ATOM 1460 N N . LEU B 1 64 ? -9.727 -17.444 48.072 1.00 9.03 64 LEU B N 1
ATOM 1461 C CA . LEU B 1 64 ? -10.450 -16.191 47.906 1.00 13.15 64 LEU B CA 1
ATOM 1462 C C . LEU B 1 64 ? -11.689 -16.380 47.051 1.00 12.58 64 LEU B C 1
ATOM 1463 O O . LEU B 1 64 ? -12.744 -15.820 47.358 1.00 9.25 64 LEU B O 1
ATOM 1468 N N . LEU B 1 65 ? -11.589 -17.173 45.981 1.00 9.79 65 LEU B N 1
ATOM 1469 C CA . LEU B 1 65 ? -12.763 -17.470 45.168 1.00 7.14 65 LEU B CA 1
ATOM 1470 C C . LEU B 1 65 ? -13.779 -18.321 45.925 1.00 9.47 65 LEU B C 1
ATOM 1471 O O . LEU B 1 65 ? -14.990 -18.109 45.795 1.00 7.89 65 LEU B O 1
ATOM 1476 N N . CYS B 1 66 ? -13.312 -19.284 46.725 1.00 8.90 66 CYS B N 1
ATOM 1477 C CA . CYS B 1 66 ? -14.237 -20.090 47.517 1.00 8.02 66 CYS B CA 1
ATOM 1478 C C . CYS B 1 66 ? -15.006 -19.213 48.501 1.00 9.84 66 CYS B C 1
ATOM 1479 O O . CYS B 1 66 ? -16.225 -19.364 48.665 1.00 9.77 66 CYS B O 1
ATOM 1482 N N . GLU B 1 67 ? -14.311 -18.282 49.163 1.00 8.95 67 GLU B N 1
ATOM 1483 C CA . GLU B 1 67 ? -14.987 -17.394 50.103 1.00 9.80 67 GLU B CA 1
ATOM 1484 C C . GLU B 1 67 ? -16.012 -16.522 49.387 1.00 10.48 67 GLU B C 1
ATOM 1485 O O . GLU B 1 67 ? -17.130 -16.333 49.879 1.00 10.80 67 GLU B O 1
ATOM 1491 N N . GLU B 1 68 ? -15.676 -16.035 48.193 1.00 11.35 68 GLU B N 1
ATOM 1492 C CA . GLU B 1 68 ? -16.626 -15.221 47.439 1.00 11.29 68 GLU B CA 1
ATOM 1493 C C . GLU B 1 68 ? -17.871 -16.009 47.074 1.00 10.86 68 GLU B C 1
ATOM 1494 O O . GLU B 1 68 ? -18.986 -15.473 47.102 1.00 13.80 68 GLU B O 1
ATOM 1500 N N . LYS B 1 69 ? -17.701 -17.284 46.728 1.00 13.55 69 LYS B N 1
ATOM 1501 C CA . LYS B 1 69 ? -18.798 -18.123 46.269 1.00 9.76 69 LYS B CA 1
ATOM 1502 C C . LYS B 1 69 ? -19.429 -18.943 47.381 1.00 12.16 69 LYS 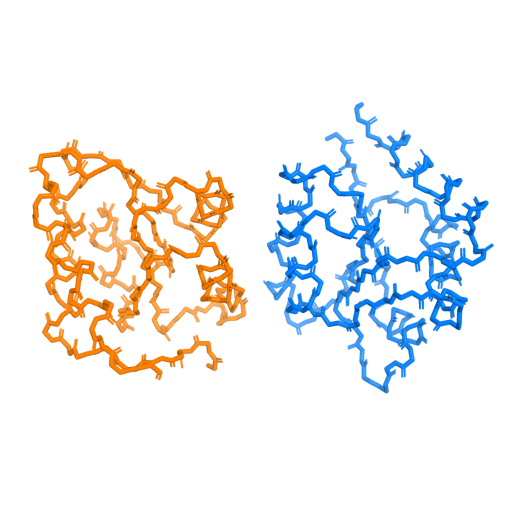B C 1
ATOM 1503 O O . LYS B 1 69 ? -20.272 -19.798 47.092 1.00 12.61 69 LYS B O 1
ATOM 1509 N N . ASN B 1 70 ? -19.052 -18.693 48.637 1.00 10.77 70 ASN B N 1
ATOM 1510 C CA . ASN B 1 70 ? -19.624 -19.390 49.790 1.00 11.52 70 ASN B CA 1
ATOM 1511 C C . ASN B 1 70 ? -19.473 -20.903 49.649 1.00 11.74 70 ASN B C 1
ATOM 1512 O O . ASN B 1 70 ? -20.375 -21.671 49.999 1.00 11.83 70 ASN B O 1
ATOM 1517 N N . VAL B 1 71 ? -18.329 -21.321 49.118 1.00 10.29 71 VAL B N 1
ATOM 1518 C CA . VAL B 1 71 ? -17.976 -22.730 48.956 1.00 9.96 71 VAL B CA 1
ATOM 1519 C C . VAL B 1 71 ? -17.049 -23.116 50.104 1.00 9.93 71 VAL B C 1
ATOM 1520 O O . VAL B 1 71 ? -16.013 -22.463 50.285 1.00 9.58 71 VAL B O 1
ATOM 1524 N N . PRO B 1 72 ? -17.371 -24.154 50.888 1.00 10.36 72 PRO B N 1
ATOM 1525 C CA . PRO B 1 72 ? -16.451 -24.604 51.939 1.00 10.36 72 PRO B CA 1
ATOM 1526 C C . PRO B 1 72 ? -15.185 -25.171 51.331 1.00 9.55 72 PRO B C 1
ATOM 1527 O O . PRO B 1 72 ? -15.229 -25.845 50.295 1.00 9.17 72 PRO B O 1
ATOM 1531 N N . TYR B 1 73 ? -14.052 -24.892 51.979 1.00 10.02 73 TYR B N 1
ATOM 1532 C CA . TYR B 1 73 ? -12.777 -25.460 51.565 1.00 8.86 73 TYR B CA 1
ATOM 1533 C C . TYR B 1 73 ? -11.947 -25.795 52.794 1.00 9.29 73 TYR B C 1
ATOM 1534 O O . TYR B 1 73 ? -12.149 -25.254 53.885 1.00 10.66 73 TYR B O 1
ATOM 1543 N N . ILE B 1 74 ? -10.997 -26.691 52.595 1.00 10.22 74 ILE B N 1
ATOM 1544 C CA . ILE B 1 74 ? -10.174 -27.204 53.680 1.00 9.20 74 ILE B CA 1
ATOM 1545 C C . ILE B 1 74 ? -8.773 -27.405 53.126 1.00 8.82 74 ILE B C 1
ATOM 1546 O O . ILE B 1 74 ? -8.602 -27.819 51.973 1.00 8.32 74 ILE B O 1
ATOM 1551 N N . TYR B 1 75 ? -7.773 -27.029 53.921 1.00 9.11 75 TYR B N 1
ATOM 1552 C CA . TYR B 1 75 ? -6.386 -27.309 53.586 1.00 11.35 75 TYR B CA 1
ATOM 1553 C C . TYR B 1 75 ? -6.006 -28.691 54.081 1.00 13.59 75 TYR B C 1
ATOM 1554 O O . TYR B 1 75 ? -6.406 -29.106 55.173 1.00 13.60 75 TYR B O 1
ATOM 1563 N N . VAL B 1 76 ? -5.206 -29.392 53.283 1.00 9.11 76 VAL B N 1
ATOM 1564 C CA . VAL B 1 76 ? -4.552 -30.613 53.722 1.00 9.24 76 VAL B CA 1
ATOM 1565 C C . VAL B 1 76 ? -3.050 -30.416 53.562 1.00 11.19 76 VAL B C 1
ATOM 1566 O O . VAL B 1 76 ? -2.592 -29.742 52.633 1.00 12.10 76 VAL B O 1
ATOM 1570 N N . LYS B 1 77 ? -2.278 -30.960 54.484 1.00 12.98 77 LYS B N 1
ATOM 1571 C CA . LYS B 1 77 ? -0.831 -30.652 54.458 1.00 13.41 77 LYS B CA 1
ATOM 1572 C C . LYS B 1 77 ? -0.087 -31.161 53.229 1.00 11.13 77 LYS B C 1
ATOM 1573 O O . LYS B 1 77 ? 0.826 -30.468 52.811 1.00 13.66 77 LYS B O 1
ATOM 1579 N N . SER B 1 78 ? -0.492 -32.296 52.652 1.00 11.64 78 SER B N 1
ATOM 1580 C CA . SER B 1 78 ? 0.377 -32.968 51.692 1.00 10.04 78 SER B CA 1
ATOM 1581 C C . SER B 1 78 ? -0.350 -33.173 50.373 1.00 10.38 78 SER B C 1
ATOM 1582 O O . SER B 1 78 ? -1.381 -33.852 50.331 1.00 10.12 78 SER B O 1
ATOM 1585 N N . LYS B 1 79 ? 0.208 -32.615 49.296 1.00 9.36 79 LYS B N 1
ATOM 1586 C CA . LYS B 1 79 ? -0.331 -32.887 47.963 1.00 12.28 79 LYS B CA 1
ATOM 1587 C C . LYS B 1 79 ? -0.199 -34.358 47.586 1.00 12.86 79 LYS B C 1
ATOM 1588 O O . LYS B 1 79 ? -0.969 -34.862 46.755 1.00 9.14 79 LYS B O 1
ATOM 1594 N N . ASN B 1 80 ? 0.786 -35.057 48.149 1.00 14.04 80 ASN B N 1
ATOM 1595 C CA . ASN B 1 80 ? 0.883 -36.488 47.886 1.00 10.56 80 ASN B CA 1
ATOM 1596 C C . ASN B 1 80 ? -0.307 -37.222 48.480 1.00 10.99 80 ASN B C 1
ATOM 1597 O O . ASN B 1 80 ? -0.881 -38.113 47.838 1.00 13.34 80 ASN B O 1
ATOM 1602 N N . ASP B 1 81 ? -0.706 -36.841 49.695 1.00 10.09 81 ASP B N 1
ATOM 1603 C CA . ASP B 1 81 ? -1.893 -37.424 50.314 1.00 10.00 81 ASP B CA 1
ATOM 1604 C C . ASP B 1 81 ? -3.141 -37.110 49.496 1.00 10.01 81 ASP B C 1
ATOM 1605 O O . ASP B 1 81 ? -4.013 -37.967 49.323 1.00 9.62 81 ASP B O 1
ATOM 1610 N N . LEU B 1 82 ? -3.247 -35.871 49.003 1.00 9.08 82 LEU B N 1
ATOM 1611 C CA . LEU B 1 82 ? -4.426 -35.464 48.243 1.00 8.69 82 LEU B CA 1
ATOM 1612 C C . LEU B 1 82 ? -4.535 -36.252 46.944 1.00 8.80 82 LEU B C 1
ATOM 1613 O O . LEU B 1 82 ? -5.623 -36.707 46.571 1.00 8.82 82 LEU B O 1
ATOM 1618 N N . GLY B 1 83 ? -3.410 -36.448 46.255 1.00 9.01 83 GLY B N 1
ATOM 1619 C CA . GLY B 1 83 ? -3.432 -37.256 45.046 1.00 15.00 83 GLY B CA 1
ATOM 1620 C C . GLY B 1 83 ? -3.875 -38.681 45.316 1.00 11.79 83 GLY B C 1
ATOM 1621 O O . GLY B 1 83 ? -4.682 -39.243 44.570 1.00 12.12 83 GLY B O 1
ATOM 1622 N N . ARG B 1 84 ? -3.363 -39.284 46.396 1.00 13.33 84 ARG B N 1
ATOM 1623 C CA . ARG B 1 84 ? -3.774 -40.645 46.726 1.00 11.90 84 ARG B CA 1
ATOM 1624 C C . ARG B 1 84 ? -5.262 -40.688 47.038 1.00 14.53 84 ARG B C 1
ATOM 1625 O O . ARG B 1 84 ? -5.969 -41.621 46.631 1.00 11.58 84 ARG B O 1
ATOM 1633 N N . ALA B 1 85 ? -5.763 -39.667 47.728 1.00 9.94 85 ALA B N 1
ATOM 1634 C CA . ALA B 1 85 ? -7.174 -39.628 48.070 1.00 10.34 85 ALA B CA 1
ATOM 1635 C C . ALA B 1 85 ? -8.066 -39.530 46.838 1.00 11.25 85 ALA B C 1
ATOM 1636 O O . ALA B 1 85 ? -9.183 -40.049 46.863 1.00 16.34 85 ALA B O 1
ATOM 1638 N N . VAL B 1 86 ? -7.612 -38.882 45.761 1.00 10.60 86 VAL B N 1
ATOM 1639 C CA . VAL B 1 86 ? -8.426 -38.826 44.543 1.00 15.72 86 VAL B CA 1
ATOM 1640 C C . VAL B 1 86 ? -8.097 -39.993 43.622 1.00 13.40 86 VAL B C 1
ATOM 1641 O O . VAL B 1 86 ? -8.566 -40.044 42.479 1.00 15.51 86 VAL B O 1
ATOM 1645 N N . GLY B 1 87 ? -7.299 -40.934 44.106 1.00 14.45 87 GLY B N 1
ATOM 1646 C CA . GLY B 1 87 ? -7.100 -42.198 43.429 1.00 16.94 87 GLY B CA 1
ATOM 1647 C C . GLY B 1 87 ? -5.915 -42.286 42.498 1.00 17.10 87 GLY B C 1
ATOM 1648 O O . GLY B 1 87 ? -5.947 -43.089 41.562 1.00 17.76 87 GLY B O 1
ATOM 1649 N N . ARG B 1 88 ? -4.862 -41.525 42.749 1.00 16.96 88 ARG B N 1
ATOM 1650 C CA . ARG B 1 88 ? -3.764 -41.313 41.823 1.00 19.79 88 ARG B CA 1
ATOM 1651 C C . ARG B 1 88 ? -2.442 -41.554 42.551 1.00 18.20 88 ARG B C 1
ATOM 1652 O O . ARG B 1 88 ? -2.333 -41.297 43.753 1.00 17.13 88 ARG B O 1
ATOM 1660 N N . VAL B 1 89 ? -1.425 -42.049 41.830 1.00 12.39 89 VAL B N 1
ATOM 1661 C CA . VAL B 1 89 ? -0.131 -42.309 42.463 1.00 14.56 89 VAL B CA 1
ATOM 1662 C C . VAL B 1 89 ? 0.776 -41.086 42.454 1.00 15.14 89 VAL B C 1
ATOM 1663 O O . VAL B 1 89 ? 1.890 -41.146 42.995 1.00 13.88 89 VAL B O 1
ATOM 1667 N N . TYR B 1 90 ? 0.339 -39.989 41.860 1.00 11.87 90 TYR B N 1
ATOM 1668 C CA . TYR B 1 90 ? 1.064 -38.733 41.776 1.00 11.56 90 TYR B CA 1
ATOM 1669 C C . TYR B 1 90 ? 0.326 -37.660 42.569 1.00 12.34 90 TYR B C 1
ATOM 1670 O O . TYR B 1 90 ? -0.848 -37.834 42.907 1.00 12.67 90 TYR B O 1
ATOM 1679 N N . PRO B 1 91 ? 0.974 -36.535 42.875 1.00 12.73 91 PRO B N 1
ATOM 1680 C CA . PRO B 1 91 ? 0.341 -35.527 43.735 1.00 11.63 91 PRO B CA 1
ATOM 1681 C C . PRO B 1 91 ? -0.861 -34.859 43.087 1.00 12.13 91 PRO B C 1
ATOM 1682 O O . PRO B 1 91 ? -1.065 -34.896 41.874 1.00 9.19 91 PRO B O 1
ATOM 1686 N N . GLY B 1 92 ? -1.661 -34.232 43.941 1.00 8.67 92 GLY B N 1
ATOM 1687 C CA . GLY B 1 92 ? -2.783 -33.426 43.524 1.00 10.68 92 GLY B CA 1
ATOM 1688 C C . GLY B 1 92 ? -2.761 -32.126 44.299 1.00 9.38 92 GLY B C 1
ATOM 1689 O O . GLY B 1 92 ? -2.606 -32.149 45.527 1.00 7.95 92 GLY B O 1
ATOM 1690 N N . ALA B 1 93 ? -2.890 -30.996 43.586 1.00 7.83 93 ALA B N 1
ATOM 1691 C CA . ALA B 1 93 ? -2.808 -29.678 44.206 1.00 7.23 93 ALA B CA 1
ATOM 1692 C C . ALA B 1 93 ? -4.149 -29.263 44.797 1.00 6.94 93 ALA B C 1
ATOM 1693 O O . ALA B 1 93 ? -4.202 -28.619 45.847 1.00 7.65 93 ALA B O 1
ATOM 1695 N N . SER B 1 94 ? -5.243 -29.633 44.144 1.00 6.81 94 SER B N 1
ATOM 1696 C CA . SER B 1 94 ? -6.559 -29.243 44.629 1.00 6.68 94 SER B CA 1
ATOM 1697 C C . SER B 1 94 ? -7.593 -30.177 44.010 1.00 7.24 94 SER B C 1
ATOM 1698 O O . SER B 1 94 ? -7.316 -30.878 43.034 1.00 6.93 94 SER B O 1
ATOM 1701 N N . ALA B 1 95 ? -8.776 -30.212 44.623 1.00 7.94 95 ALA B N 1
ATOM 1702 C CA . ALA B 1 95 ? -9.866 -31.060 44.161 1.00 7.17 95 ALA B CA 1
ATOM 1703 C C . ALA B 1 95 ? -11.173 -30.496 44.699 1.00 7.29 95 ALA B C 1
ATOM 1704 O O . ALA B 1 95 ? -11.183 -29.702 45.638 1.00 7.29 95 ALA B O 1
ATOM 1706 N N . ALA B 1 96 ? -12.277 -30.897 44.078 1.00 9.14 96 ALA B N 1
ATOM 1707 C CA . ALA B 1 96 ? -13.595 -30.482 44.534 1.00 8.54 96 ALA B CA 1
ATOM 1708 C C . ALA B 1 96 ? -14.529 -31.680 44.510 1.00 13.77 96 ALA B C 1
ATOM 1709 O O . ALA B 1 96 ? -14.609 -32.388 43.502 1.00 9.60 96 ALA B O 1
ATOM 1711 N N . ILE B 1 97 ? -15.230 -31.908 45.616 1.00 8.88 97 ILE B N 1
ATOM 1712 C CA . ILE B 1 97 ? -16.359 -32.828 45.601 1.00 9.60 97 ILE B CA 1
ATOM 1713 C C . ILE B 1 97 ? -17.540 -32.130 44.935 1.00 9.93 97 ILE B C 1
ATOM 1714 O O . ILE B 1 97 ? -17.972 -31.066 45.387 1.00 9.92 97 ILE B O 1
ATOM 1719 N N . ILE B 1 98 ? -18.062 -32.733 43.866 1.00 10.32 98 ILE B N 1
ATOM 1720 C CA . ILE B 1 98 ? -19.218 -32.218 43.132 1.00 10.80 98 ILE B CA 1
ATOM 1721 C C . ILE B 1 98 ? -20.502 -32.943 43.525 1.00 15.34 98 ILE B C 1
ATOM 1722 O O . ILE B 1 98 ? -21.559 -32.328 43.660 1.00 21.96 98 ILE B O 1
ATOM 1727 N N . ASN B 1 99 ? -20.445 -34.260 43.646 1.00 15.33 99 ASN B N 1
ATOM 1728 C CA . ASN B 1 99 ? -21.596 -35.060 44.040 1.00 15.09 99 ASN B CA 1
ATOM 1729 C C . ASN B 1 99 ? -21.122 -36.003 45.128 1.00 19.00 99 ASN B C 1
ATOM 1730 O O . ASN B 1 99 ? -20.153 -36.739 44.922 1.00 17.79 99 ASN B O 1
ATOM 1735 N N . GLU B 1 100 ? -21.769 -35.955 46.290 1.00 28.16 100 GLU B N 1
ATOM 1736 C CA . GLU B 1 100 ? -21.323 -36.785 47.402 1.00 24.35 100 GLU B CA 1
ATOM 1737 C C . GLU B 1 100 ? -21.844 -38.212 47.330 1.00 23.38 100 GLU B C 1
ATOM 1738 O O . GLU B 1 100 ? -21.508 -39.011 48.213 1.00 23.25 100 GLU B O 1
ATOM 1744 N N . GLY B 1 101 ? -22.651 -38.542 46.326 1.00 20.97 101 GLY B N 1
ATOM 1745 C CA . GLY B 1 101 ? -23.258 -39.861 46.272 1.00 19.11 101 GLY B CA 1
ATOM 1746 C C . GLY B 1 101 ? -23.959 -40.185 47.576 1.00 21.15 101 GLY B C 1
ATOM 1747 O O . GLY B 1 101 ? -24.726 -39.376 48.113 1.00 26.87 101 GLY B O 1
ATOM 1748 N N . GLU B 1 102 ? -23.662 -41.363 48.124 1.00 26.35 102 GLU B N 1
ATOM 1749 C CA . GLU B 1 102 ? -24.344 -41.846 49.320 1.00 27.68 102 GLU B CA 1
ATOM 1750 C C . GLU B 1 102 ? -23.802 -41.246 50.610 1.00 30.20 102 GLU B C 1
ATOM 1751 O O . GLU B 1 102 ? -24.262 -41.637 51.690 1.00 26.86 102 GLU B O 1
ATOM 1757 N N . LEU B 1 103 ? -22.847 -40.322 50.536 1.00 22.88 103 LEU B N 1
ATOM 1758 C CA . LEU B 1 103 ? -22.209 -39.763 51.727 1.00 21.16 103 LEU B CA 1
ATOM 1759 C C . LEU B 1 103 ? -22.733 -38.378 52.062 1.00 22.71 103 LEU B C 1
ATOM 1760 O O . LEU B 1 103 ? -21.972 -37.523 52.528 1.00 17.01 103 LEU B O 1
ATOM 1765 N N . ARG B 1 104 ? -24.039 -38.157 51.863 1.00 19.97 104 ARG B N 1
ATOM 1766 C CA A ARG B 1 104 ? -24.604 -36.830 52.080 0.54 22.65 104 ARG B CA 1
ATOM 1767 C CA B ARG B 1 104 ? -24.632 -36.841 52.087 0.46 22.59 104 ARG B CA 1
ATOM 1768 C C . ARG B 1 104 ? -24.452 -36.392 53.531 1.00 23.34 104 ARG B C 1
ATOM 1769 O O . ARG B 1 104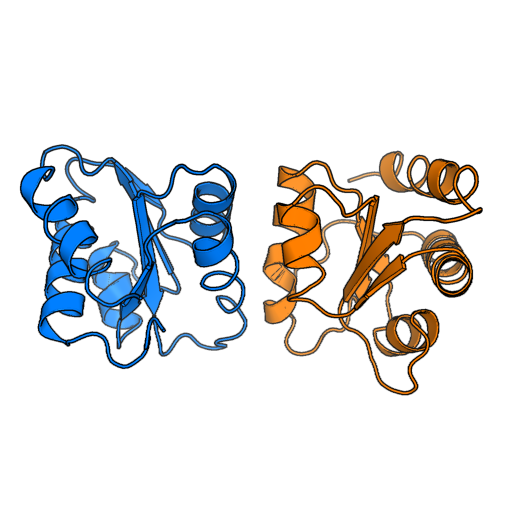 ? -24.000 -35.273 53.804 1.00 19.94 104 ARG B O 1
ATOM 1784 N N . LYS B 1 105 ? -24.829 -37.257 54.478 1.00 18.48 105 LYS B N 1
ATOM 1785 C CA A LYS B 1 105 ? -24.810 -36.861 55.880 0.47 18.68 105 LYS B CA 1
ATOM 1786 C CA B LYS B 1 105 ? -24.810 -36.867 55.883 0.53 18.68 105 LYS B CA 1
ATOM 1787 C C . LYS B 1 105 ? -23.387 -36.727 56.405 1.00 17.51 105 LYS B C 1
ATOM 1788 O O . LYS B 1 105 ? -23.097 -35.815 57.186 1.00 19.86 105 LYS B O 1
ATOM 1799 N N . GLU B 1 106 ? -22.483 -37.620 55.984 1.00 18.17 106 GLU B N 1
ATOM 1800 C CA . GLU B 1 106 ? -21.083 -37.507 56.392 1.00 17.79 106 GLU B CA 1
ATOM 1801 C C . GLU B 1 106 ? -20.454 -36.219 55.864 1.00 17.22 106 GLU B C 1
ATOM 1802 O O . GLU B 1 106 ? -19.785 -35.493 56.611 1.00 17.00 106 GLU B O 1
ATOM 1808 N N . LEU B 1 107 ? -20.648 -35.917 54.574 1.00 17.19 107 LEU B N 1
ATOM 1809 C CA . LEU B 1 107 ? -20.181 -34.634 54.048 1.00 18.20 107 LEU B CA 1
ATOM 1810 C C . LEU B 1 107 ? -20.800 -33.474 54.812 1.00 15.56 107 LEU B C 1
ATOM 1811 O O . LEU B 1 107 ? -20.109 -32.514 55.178 1.00 16.05 107 LEU B O 1
ATOM 1816 N N . GLY B 1 108 ? -22.110 -33.545 55.049 1.00 15.87 108 GLY B N 1
ATOM 1817 C CA . GLY B 1 108 ? -22.770 -32.503 55.817 1.00 19.26 108 GLY B CA 1
ATOM 1818 C C . GLY B 1 108 ? -22.065 -32.228 57.128 1.00 21.62 108 GLY B C 1
ATOM 1819 O O . GLY B 1 108 ? -21.677 -31.093 57.409 1.00 19.36 108 GLY B O 1
ATOM 1820 N N . SER B 1 109 ? -21.832 -33.280 57.920 1.00 20.85 109 SER B N 1
ATOM 1821 C CA . SER B 1 109 ? -21.210 -33.090 59.231 1.00 23.41 109 SER B CA 1
ATOM 1822 C C . SER B 1 109 ? -19.809 -32.505 59.104 1.00 19.41 109 SER B C 1
ATOM 1823 O O . SER B 1 109 ? -19.424 -31.628 59.887 1.00 18.60 109 SER B O 1
ATOM 1826 N N . LEU B 1 110 ? -19.034 -32.961 58.115 1.00 19.15 110 LEU B N 1
ATOM 1827 C CA . LEU B 1 110 ? -17.695 -32.411 57.926 1.00 15.65 110 LEU B CA 1
ATOM 1828 C C . LEU B 1 110 ? -17.762 -30.938 57.562 1.00 16.46 110 LEU B C 1
ATOM 1829 O O . LEU B 1 110 ? -16.978 -30.126 58.068 1.00 17.21 110 LEU B O 1
ATOM 1834 N N . VAL B 1 111 ? -18.686 -30.573 56.669 1.00 20.61 111 VAL B N 1
ATOM 1835 C CA . VAL B 1 111 ? -18.814 -29.175 56.271 1.00 15.20 111 VAL B CA 1
ATOM 1836 C C . VAL B 1 111 ? -19.181 -28.318 57.477 1.00 15.18 111 VAL B C 1
ATOM 1837 O O . VAL B 1 111 ? -18.609 -27.242 57.688 1.00 17.69 111 VAL B O 1
ATOM 1841 N N . GLU B 1 112 ? -20.137 -28.782 58.291 1.00 19.40 112 GLU B N 1
ATOM 1842 C CA A GLU B 1 112 ? -20.465 -28.058 59.519 0.42 18.21 112 GLU B CA 1
ATOM 1843 C CA B GLU B 1 112 ? -20.462 -28.056 59.514 0.58 17.98 112 GLU B CA 1
ATOM 1844 C C . GLU B 1 112 ? -19.229 -27.894 60.394 1.00 18.89 112 GLU B C 1
ATOM 1845 O O . GLU B 1 112 ? -18.998 -26.820 60.965 1.00 19.35 112 GLU B O 1
ATOM 1856 N N . LYS B 1 113 ? -18.428 -28.956 60.510 1.00 18.28 113 LYS B N 1
ATOM 1857 C CA . LYS B 1 113 ? -17.227 -28.913 61.335 1.00 20.64 113 LYS B CA 1
ATOM 1858 C C . LYS B 1 113 ? -16.242 -27.881 60.813 1.00 19.44 113 LYS B C 1
ATOM 1859 O O . LYS B 1 113 ? -15.693 -27.083 61.581 1.00 20.46 113 LYS B O 1
ATOM 1865 N N . ILE B 1 114 ? -16.019 -27.870 59.497 1.00 14.93 114 ILE B N 1
ATOM 1866 C CA . ILE B 1 114 ? -15.157 -26.862 58.883 1.00 14.15 114 ILE B CA 1
ATOM 1867 C C . ILE B 1 114 ? -15.702 -25.461 59.139 1.00 16.80 114 ILE B C 1
ATOM 1868 O O . ILE B 1 114 ? -14.949 -24.522 59.422 1.00 18.72 114 ILE B O 1
ATOM 1873 N N . LYS B 1 115 ? -17.017 -25.289 59.005 1.00 20.35 115 LYS B N 1
ATOM 1874 C CA . LYS B 1 115 ? -17.616 -23.976 59.228 1.00 15.94 115 LYS B CA 1
ATOM 1875 C C . LYS B 1 115 ? -17.381 -23.491 60.652 1.00 19.41 115 LYS B C 1
ATOM 1876 O O . LYS B 1 115 ? -17.195 -22.289 60.877 1.00 25.40 115 LYS B O 1
ATOM 1882 N N . GLY B 1 116 ? -17.356 -24.410 61.618 1.00 25.81 116 GLY B N 1
ATOM 1883 C CA . GLY B 1 116 ? -17.142 -24.039 63.005 1.00 24.89 116 GLY B CA 1
ATOM 1884 C C . GLY B 1 116 ? -15.727 -23.607 63.322 1.00 22.23 116 GLY B C 1
ATOM 1885 O O . GLY B 1 116 ? -15.499 -23.006 64.379 1.00 22.97 116 GLY B O 1
ATOM 1886 N N . LEU B 1 117 ? -14.776 -23.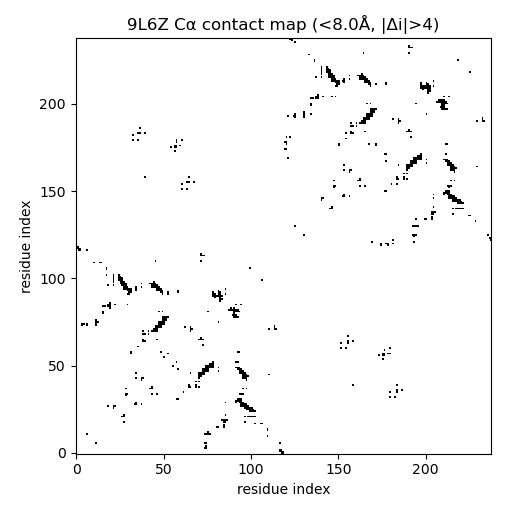893 62.436 1.00 25.30 117 LEU B N 1
ATOM 1887 C CA . LEU B 1 117 ? -13.382 -23.594 62.729 1.00 21.65 117 LEU B CA 1
ATOM 1888 C C . LEU B 1 117 ? -13.157 -22.093 62.763 1.00 30.77 117 LEU B C 1
ATOM 1889 O O . LEU B 1 117 ? -13.714 -21.350 61.951 1.00 27.71 117 LEU B O 1
ATOM 1894 N N . GLN B 1 118 ? -12.335 -21.656 63.723 1.00 33.41 118 GLN B N 1
ATOM 1895 C CA . GLN B 1 118 ? -11.934 -20.258 63.814 1.00 30.49 118 GLN B CA 1
ATOM 1896 C C . GLN B 1 118 ? -11.199 -19.822 62.555 1.00 36.47 118 GLN B C 1
ATOM 1897 O O . GLN B 1 118 ? -10.223 -20.451 62.134 1.00 37.98 118 GLN B O 1
ATOM 1903 N N . LYS B 1 119 ? -11.685 -18.742 61.952 1.00 34.58 119 LYS B N 1
ATOM 1904 C CA . LYS B 1 119 ? -11.090 -18.178 60.749 1.00 27.68 119 LYS B CA 1
ATOM 1905 C C . LYS B 1 119 ? -10.936 -16.668 60.908 1.00 35.06 119 LYS B C 1
ATOM 1906 O O . LYS B 1 119 ? -11.394 -16.095 61.901 1.00 37.08 119 LYS B O 1
#